Protein AF-A0A834UC15-F1 (afdb_monomer_lite)

Sequence (227 aa):
MLFKILDLLQQNLDINVIDMNGLDYGSGMAYSYYYGYLRIILPSTGTNINGICEKLENFEDIHNVPISVKKLFILIPFSTYIPPDLKSLSYGWMENIQELEQEVRNRAGIMNRSYHNNIYKIYPNGPNSRNKPEYVAVEGATPLLTFFEVQKHFHPESAIYKKYSKQIIKTFYLKLKELIYNDLDCRDVCELIYYNDYNSDGTKVNIAEVILKRISTLKGLEYTYTD

Radius of gyration: 20.07 Å; chains: 1; bounding box: 75×34×52 Å

Secondary structure (DSSP, 8-state):
----------------GGGGTT-SHHHHHHHHHIIIIIHHHSS--GGG---HHHHHHHHHHHHT---SS-SEEEEEETTS---S-TTTTTTTSEEEEEEPPPEEEEETTEEEEEE--EEEEE-TT-TT--SPPEEEEEEE-HHHHHHHHHHHS--TTHHHHHHTHHHHHHHHHHHHHHHHHT-TTTTTTEEEEEE--B-TTSPBP-HHHHHHHHHHHHTT-------

Foldseek 3Di:
DDDPPPPPPPDPPPDDQVVCVQVDPLSVLLVCCVVVPQVVAAFDDPDPHDHQQVLVVVVCVVVVADALARAEEEEQELLLDDDPFLCVLQVNQKDWDDKGDWDFDDPPNDHGDIDIWTKMWGHVPGPPDPDRIHIHGYDYSVVSVVLNVLLVDDDPCNVVCVVCVNVSSVSNQVSNLVSQCPDPRRVRRYDYQYDHQADPVRDGDNVSVSVVVVSCVVVVHDDDDDD

InterPro domains:
  IPR029158 Stimulator of interferon genes protein [PTHR34339] (18-220)
  IPR033952 Stimulator of interferon genes protein homolog, C-terminal [cd12146] (25-216)
  IPR038623 Stimulator of interferon genes protein, C-terminal domain superfamily [G3DSA:3.40.50.12100] (69-221)
  IPR055432 STING, ligand-binding domain [PF15009] (24-216)

Structure (mmCIF, N/CA/C/O backbone):
data_AF-A0A834UC15-F1
#
_entry.id   AF-A0A834UC15-F1
#
loop_
_atom_site.group_PDB
_atom_site.id
_atom_site.type_symbol
_atom_site.label_atom_id
_atom_site.label_alt_id
_atom_site.label_comp_id
_atom_site.label_asym_id
_atom_site.label_entity_id
_atom_site.label_seq_id
_atom_site.pdbx_PDB_ins_code
_atom_site.Cartn_x
_atom_site.Cartn_y
_atom_site.Cartn_z
_atom_site.occupancy
_atom_site.B_iso_or_equiv
_atom_site.auth_seq_id
_atom_site.auth_comp_id
_atom_site.auth_asym_id
_atom_site.auth_atom_id
_atom_site.pdbx_PDB_model_num
ATOM 1 N N . MET A 1 1 ? 50.117 -0.245 -14.064 1.00 37.41 1 MET A N 1
ATOM 2 C CA . MET A 1 1 ? 49.005 -1.029 -13.489 1.00 37.41 1 MET A CA 1
ATOM 3 C C . MET A 1 1 ? 47.789 -0.762 -14.369 1.00 37.41 1 MET A C 1
ATOM 5 O O . MET A 1 1 ? 47.197 0.301 -14.262 1.00 37.41 1 MET A O 1
ATOM 9 N N . LEU A 1 2 ? 47.553 -1.620 -15.370 1.00 32.31 2 LEU A N 1
ATOM 10 C CA . LEU A 1 2 ? 46.484 -1.443 -16.362 1.00 32.31 2 LEU A CA 1
ATOM 11 C C . LEU A 1 2 ? 45.136 -1.808 -15.724 1.00 32.31 2 LEU A C 1
ATOM 13 O O . LEU A 1 2 ? 44.938 -2.962 -15.346 1.00 32.31 2 LEU A O 1
ATOM 17 N N . PHE A 1 3 ? 44.209 -0.854 -15.646 1.00 35.59 3 PHE A N 1
ATOM 18 C CA . PHE A 1 3 ? 42.797 -1.152 -15.425 1.00 35.59 3 PHE A CA 1
ATOM 19 C C . PHE A 1 3 ? 42.246 -1.821 -16.690 1.00 35.59 3 PHE A C 1
ATOM 21 O O . PHE A 1 3 ? 42.104 -1.180 -17.729 1.00 35.59 3 PHE A O 1
ATOM 28 N N . LYS A 1 4 ? 41.967 -3.127 -16.621 1.00 34.34 4 LYS A N 1
ATOM 29 C CA . LYS A 1 4 ? 41.132 -3.808 -17.616 1.00 34.34 4 LYS A CA 1
ATOM 30 C C . LYS A 1 4 ? 39.700 -3.311 -17.427 1.00 34.34 4 LYS A C 1
ATOM 32 O O . LYS A 1 4 ? 39.025 -3.733 -16.493 1.00 34.34 4 LYS A O 1
ATOM 37 N N . ILE A 1 5 ? 39.256 -2.417 -18.306 1.00 37.38 5 ILE A N 1
ATOM 38 C CA . ILE A 1 5 ? 37.831 -2.189 -18.541 1.00 37.38 5 ILE A CA 1
ATOM 39 C C . ILE A 1 5 ? 37.307 -3.488 -19.151 1.00 37.38 5 ILE A C 1
ATOM 41 O O . ILE A 1 5 ? 37.721 -3.887 -20.240 1.00 37.38 5 ILE A O 1
ATOM 45 N N . LEU A 1 6 ? 36.485 -4.203 -18.389 1.00 31.77 6 LEU A N 1
ATOM 46 C CA . LEU A 1 6 ? 35.748 -5.349 -18.892 1.00 31.77 6 LEU A CA 1
ATOM 47 C C . LEU A 1 6 ? 34.576 -4.776 -19.698 1.00 31.77 6 LEU A C 1
ATOM 49 O O . LEU A 1 6 ? 33.527 -4.473 -19.135 1.00 31.77 6 LEU A O 1
ATOM 53 N N . ASP A 1 7 ? 34.784 -4.573 -20.999 1.00 39.69 7 ASP A N 1
ATOM 54 C CA . ASP A 1 7 ? 33.687 -4.399 -21.951 1.00 39.69 7 ASP A CA 1
ATOM 55 C C . ASP A 1 7 ? 32.894 -5.712 -21.959 1.00 39.69 7 ASP A C 1
ATOM 57 O O . ASP A 1 7 ? 33.225 -6.679 -22.653 1.00 39.69 7 ASP A O 1
ATOM 61 N N . LEU A 1 8 ? 31.878 -5.788 -21.098 1.00 42.03 8 LEU A N 1
ATOM 62 C CA . LEU A 1 8 ? 30.865 -6.829 -21.159 1.00 42.03 8 LEU A CA 1
ATOM 63 C C . LEU A 1 8 ? 30.028 -6.548 -22.399 1.00 42.03 8 LEU A C 1
ATOM 65 O O . LEU A 1 8 ? 29.081 -5.766 -22.379 1.00 42.03 8 LEU A O 1
ATOM 69 N N . LEU A 1 9 ? 30.455 -7.182 -23.490 1.00 41.22 9 LEU A N 1
ATOM 70 C CA . LEU A 1 9 ? 29.727 -7.312 -24.739 1.00 41.22 9 LEU A CA 1
ATOM 71 C C . LEU A 1 9 ? 28.237 -7.481 -24.449 1.00 41.22 9 LEU A C 1
ATOM 73 O O . LEU A 1 9 ? 27.824 -8.419 -23.765 1.00 41.22 9 LEU A O 1
ATOM 77 N N . GLN A 1 10 ? 27.461 -6.552 -24.996 1.00 48.06 10 GLN A N 1
ATOM 78 C CA . GLN A 1 10 ? 26.010 -6.541 -25.017 1.00 48.06 10 GLN A CA 1
ATOM 79 C C . GLN A 1 10 ? 25.532 -7.772 -25.799 1.00 48.06 10 GLN A C 1
ATOM 81 O O . GLN A 1 10 ? 25.266 -7.723 -26.997 1.00 48.06 10 GLN A O 1
ATOM 86 N N . GLN A 1 11 ? 25.502 -8.923 -25.131 1.00 47.94 11 GLN A N 1
ATOM 87 C CA . GLN A 1 11 ? 24.818 -10.093 -25.647 1.00 47.94 11 GLN A CA 1
ATOM 88 C C . GLN A 1 11 ? 23.331 -9.758 -25.612 1.00 47.94 11 GLN A C 1
ATOM 90 O O . GLN A 1 11 ? 22.813 -9.348 -24.572 1.00 47.94 11 GLN A O 1
ATOM 95 N N . ASN A 1 12 ? 22.655 -9.914 -26.751 1.00 46.72 12 ASN A N 1
ATOM 96 C CA . ASN A 1 12 ? 21.199 -9.971 -26.804 1.00 46.72 12 ASN A CA 1
ATOM 97 C C . ASN A 1 12 ? 20.755 -11.211 -26.019 1.00 46.72 12 ASN A C 1
ATOM 99 O O . ASN A 1 12 ? 20.484 -12.265 -26.586 1.00 46.72 12 ASN A O 1
ATOM 103 N N . LEU A 1 13 ? 20.761 -11.101 -24.695 1.00 51.53 13 LEU A N 1
ATOM 104 C CA . LEU A 1 13 ? 20.131 -12.055 -23.816 1.00 51.53 13 LEU A CA 1
ATOM 105 C C . LEU A 1 13 ? 18.637 -11.776 -23.923 1.00 51.53 13 LEU A C 1
ATOM 107 O O . LEU A 1 13 ? 18.128 -10.796 -23.374 1.00 51.53 13 LEU A O 1
ATOM 111 N N . ASP A 1 14 ? 17.928 -12.647 -24.633 1.00 53.31 14 ASP A N 1
ATOM 112 C CA . ASP A 1 14 ? 16.507 -12.852 -24.386 1.00 53.31 14 ASP A CA 1
ATOM 113 C C . ASP A 1 14 ? 16.374 -13.437 -22.971 1.00 53.31 14 ASP A C 1
ATOM 115 O O . ASP A 1 14 ? 16.229 -14.640 -22.774 1.00 53.31 14 ASP A O 1
ATOM 119 N N . ILE A 1 15 ? 16.521 -12.579 -21.954 1.00 56.88 15 ILE A N 1
ATOM 120 C CA . ILE A 1 15 ? 16.336 -12.953 -20.555 1.00 56.88 15 ILE A CA 1
ATOM 121 C C . ILE A 1 15 ? 14.848 -13.210 -20.375 1.00 56.88 15 ILE A C 1
ATOM 123 O O . ILE A 1 15 ? 14.040 -12.279 -20.313 1.00 56.88 15 ILE A O 1
ATOM 127 N N . ASN A 1 16 ? 14.479 -14.481 -20.284 1.00 62.06 16 ASN A N 1
ATOM 128 C CA . ASN A 1 16 ? 13.182 -14.849 -19.765 1.00 62.06 16 ASN A CA 1
ATOM 129 C C . ASN A 1 16 ? 13.216 -14.646 -18.246 1.00 62.06 16 ASN A C 1
ATOM 131 O O . ASN A 1 16 ? 13.953 -15.321 -17.533 1.00 62.06 16 ASN A O 1
ATOM 135 N N . VAL A 1 17 ? 12.418 -13.702 -17.744 1.00 59.56 17 VAL A N 1
ATOM 136 C CA . VAL A 1 17 ? 12.301 -13.389 -16.307 1.00 59.56 17 VAL A CA 1
ATOM 137 C C . VAL A 1 17 ? 11.977 -14.643 -15.478 1.00 59.56 17 VAL A C 1
ATOM 139 O O . VAL A 1 17 ? 12.381 -14.735 -14.322 1.00 59.56 17 VAL A O 1
ATOM 142 N N . ILE A 1 18 ? 11.300 -15.633 -16.075 1.00 59.06 18 ILE A N 1
ATOM 143 C CA . ILE A 1 18 ? 10.976 -16.922 -15.444 1.00 59.06 18 ILE A CA 1
ATOM 144 C C . ILE A 1 18 ? 12.246 -17.726 -15.118 1.00 59.06 18 ILE A C 1
ATOM 146 O O . ILE A 1 18 ? 12.306 -18.367 -14.071 1.00 59.06 18 ILE A O 1
ATOM 150 N N . ASP A 1 19 ? 13.284 -17.634 -15.949 1.00 70.56 19 ASP A N 1
ATOM 151 C CA . ASP A 1 19 ? 14.512 -18.428 -15.810 1.00 70.56 19 ASP A CA 1
ATOM 152 C C . ASP A 1 19 ? 15.440 -17.884 -14.708 1.00 70.56 19 ASP A C 1
ATOM 154 O O . ASP A 1 19 ? 16.422 -18.523 -14.333 1.00 70.56 19 ASP A O 1
ATOM 158 N N . MET A 1 20 ? 15.122 -16.711 -14.143 1.00 74.94 20 MET A N 1
ATOM 159 C CA . MET A 1 20 ? 15.906 -16.086 -13.074 1.00 74.94 20 MET A CA 1
ATOM 160 C C . MET A 1 20 ? 15.654 -16.700 -11.685 1.00 74.94 20 MET A C 1
ATOM 162 O O . MET A 1 20 ? 16.323 -16.303 -10.734 1.00 74.94 20 MET A O 1
ATOM 166 N N . ASN A 1 21 ? 14.710 -17.644 -11.534 1.00 76.75 21 ASN A N 1
ATOM 167 C CA . ASN A 1 21 ? 14.445 -18.394 -10.291 1.00 76.75 21 ASN A CA 1
ATOM 168 C C . ASN A 1 21 ? 14.377 -17.527 -9.010 1.00 76.75 21 ASN A C 1
ATOM 170 O O . ASN A 1 21 ? 14.904 -17.896 -7.962 1.00 76.75 21 ASN A O 1
ATOM 174 N N . GLY A 1 22 ? 13.725 -16.361 -9.082 1.00 75.44 22 GLY A N 1
ATOM 175 C CA . GLY A 1 22 ? 13.554 -15.450 -7.941 1.00 75.44 22 GLY A CA 1
ATOM 176 C C . GLY A 1 22 ? 14.688 -14.439 -7.727 1.00 75.44 22 GLY A C 1
ATOM 177 O O . GLY A 1 22 ? 14.620 -13.648 -6.789 1.00 75.44 22 GLY A O 1
ATOM 178 N N . LEU A 1 23 ? 15.698 -14.420 -8.600 1.00 84.06 23 LEU A N 1
ATOM 179 C CA . LEU A 1 23 ? 16.734 -13.379 -8.658 1.00 84.06 23 LEU A CA 1
ATOM 180 C C . LEU A 1 23 ? 16.360 -12.223 -9.602 1.00 84.06 23 LEU A C 1
ATOM 182 O O . LEU A 1 23 ? 17.206 -11.401 -9.952 1.00 84.06 23 LEU A O 1
ATOM 186 N N . ASP A 1 24 ? 15.103 -12.160 -10.042 1.00 90.88 24 ASP A N 1
ATOM 187 C CA . ASP A 1 24 ? 14.596 -11.084 -10.884 1.00 90.88 24 ASP A CA 1
ATOM 188 C C . ASP A 1 24 ? 14.280 -9.808 -10.084 1.00 90.88 24 ASP A C 1
ATOM 190 O O . ASP A 1 24 ? 14.088 -9.820 -8.864 1.00 90.88 24 ASP A O 1
ATOM 194 N N . TYR A 1 25 ? 14.175 -8.689 -10.803 1.00 92.88 25 TYR A N 1
ATOM 195 C CA . TYR A 1 25 ? 13.916 -7.372 -10.219 1.00 92.88 25 TYR A CA 1
ATOM 196 C C . TYR A 1 25 ? 12.604 -7.323 -9.413 1.00 92.88 25 TYR A C 1
ATOM 198 O O . TYR A 1 25 ? 12.546 -6.685 -8.362 1.00 92.88 25 TYR A O 1
ATOM 206 N N . GLY A 1 26 ? 11.557 -8.025 -9.864 1.00 95.56 26 GLY A N 1
ATOM 207 C CA . GLY A 1 26 ? 10.265 -8.090 -9.181 1.00 95.56 26 GLY A CA 1
ATOM 208 C C . GLY A 1 26 ? 10.365 -8.798 -7.833 1.00 95.56 26 GLY A C 1
ATOM 209 O O . GLY A 1 26 ? 9.904 -8.269 -6.819 1.00 95.56 26 GLY A O 1
ATOM 210 N N . SER A 1 27 ? 11.029 -9.954 -7.801 1.00 96.50 27 SER A N 1
ATOM 211 C CA . SER A 1 27 ? 11.294 -10.689 -6.559 1.00 96.50 27 SER A CA 1
ATOM 212 C C . SER A 1 27 ? 12.164 -9.885 -5.591 1.00 96.50 27 SER A C 1
ATOM 214 O O . SER A 1 27 ? 11.837 -9.787 -4.407 1.00 96.50 27 SER A O 1
ATOM 216 N N . GLY A 1 28 ? 13.224 -9.237 -6.087 1.00 97.12 28 GLY A N 1
ATOM 217 C CA . GLY A 1 28 ? 14.081 -8.360 -5.284 1.00 97.12 28 GLY A CA 1
ATOM 218 C C . GLY A 1 28 ? 13.313 -7.199 -4.641 1.00 97.12 28 GLY A C 1
ATOM 219 O O . GLY A 1 28 ? 13.460 -6.952 -3.441 1.00 97.12 28 GLY A O 1
ATOM 220 N N . MET A 1 29 ? 12.433 -6.535 -5.400 1.00 97.69 29 MET A N 1
ATOM 221 C CA . MET A 1 29 ? 11.539 -5.499 -4.867 1.00 97.69 29 MET A CA 1
ATOM 222 C C . MET A 1 29 ? 10.622 -6.038 -3.766 1.00 97.69 29 MET A C 1
ATOM 224 O O . MET A 1 29 ? 10.448 -5.380 -2.740 1.00 97.69 29 MET A O 1
ATOM 228 N N . ALA A 1 30 ? 10.053 -7.232 -3.950 1.00 98.44 30 ALA A N 1
ATOM 229 C CA . ALA A 1 30 ? 9.147 -7.835 -2.975 1.00 98.44 30 ALA A CA 1
ATOM 230 C C . ALA A 1 30 ? 9.868 -8.154 -1.659 1.00 98.44 30 ALA A C 1
ATOM 232 O O . ALA A 1 30 ? 9.385 -7.772 -0.595 1.00 98.44 30 ALA A O 1
ATOM 233 N N . TYR A 1 31 ? 11.053 -8.771 -1.722 1.00 98.31 31 TYR A N 1
ATOM 234 C CA . TYR A 1 31 ? 11.875 -9.038 -0.539 1.00 98.31 31 TYR A CA 1
ATOM 235 C C . TYR A 1 31 ? 12.280 -7.758 0.189 1.00 98.31 31 TYR A C 1
ATOM 237 O O . TYR A 1 31 ? 12.167 -7.683 1.415 1.00 98.31 31 TYR A O 1
ATOM 245 N N . SER A 1 32 ? 12.729 -6.750 -0.565 1.00 98.25 32 SER A N 1
ATOM 246 C CA . SER A 1 32 ? 13.132 -5.461 -0.007 1.00 98.25 32 SER A CA 1
ATOM 247 C C . SER A 1 32 ? 11.968 -4.778 0.703 1.00 98.25 32 SER A C 1
ATOM 249 O O . SER A 1 32 ? 12.128 -4.338 1.833 1.00 98.25 32 SER A O 1
ATOM 251 N N . TYR A 1 33 ? 10.777 -4.748 0.108 1.00 98.62 33 TYR A N 1
ATOM 252 C CA . TYR A 1 33 ? 9.612 -4.116 0.726 1.00 98.62 33 TYR A CA 1
ATOM 253 C C . TYR A 1 33 ? 9.073 -4.906 1.916 1.00 98.62 33 TYR A C 1
ATOM 255 O O . TYR A 1 33 ? 8.745 -4.334 2.952 1.00 98.62 33 TYR A O 1
ATOM 263 N N . TYR A 1 34 ? 9.030 -6.231 1.810 1.00 98.56 34 TYR A N 1
ATOM 264 C CA . TYR A 1 34 ? 8.511 -7.069 2.877 1.00 98.56 34 TYR A CA 1
ATOM 265 C C . TYR A 1 34 ? 9.401 -7.015 4.126 1.00 98.56 34 TYR A C 1
ATOM 267 O O . TYR A 1 34 ? 8.966 -6.547 5.178 1.00 98.56 34 TYR A O 1
ATOM 275 N N . TYR A 1 35 ? 10.674 -7.406 4.015 1.00 97.50 35 TYR A N 1
ATOM 276 C CA . TYR A 1 35 ? 11.594 -7.400 5.158 1.00 97.50 35 TYR A CA 1
ATOM 277 C C . TYR A 1 35 ? 12.052 -5.987 5.526 1.00 97.50 35 TYR A C 1
ATOM 279 O O . TYR A 1 35 ? 12.356 -5.699 6.684 1.00 97.50 35 TYR A O 1
ATOM 287 N N . GLY A 1 36 ? 12.113 -5.084 4.549 1.00 96.69 36 GLY A N 1
ATOM 288 C CA . GLY A 1 36 ? 12.474 -3.680 4.719 1.00 96.69 36 GLY A CA 1
ATOM 289 C C . GLY A 1 36 ? 11.370 -2.814 5.308 1.00 96.69 36 GLY A C 1
ATOM 290 O O . GLY A 1 36 ? 11.678 -1.715 5.761 1.00 96.69 36 GLY A O 1
ATOM 291 N N . TYR A 1 37 ? 10.118 -3.263 5.339 1.00 97.56 37 TYR A N 1
ATOM 292 C CA . TYR A 1 37 ? 9.021 -2.411 5.785 1.00 97.56 37 TYR A CA 1
ATOM 293 C C . TYR A 1 37 ? 7.841 -3.199 6.361 1.00 97.56 37 TYR A C 1
ATOM 295 O O . TYR A 1 37 ? 7.598 -3.108 7.561 1.00 97.56 37 TYR A O 1
ATOM 303 N N . LEU A 1 38 ? 7.143 -4.010 5.562 1.00 97.75 38 LEU A N 1
ATOM 304 C CA . LEU A 1 38 ? 5.871 -4.611 5.992 1.00 97.75 38 LEU A CA 1
ATOM 305 C C . LEU A 1 38 ? 6.002 -5.507 7.227 1.00 97.75 38 LEU A C 1
ATOM 307 O O . LEU A 1 38 ? 5.220 -5.373 8.161 1.00 97.75 38 LEU A O 1
ATOM 311 N N . ARG A 1 39 ? 7.027 -6.365 7.292 1.00 96.19 39 ARG A N 1
ATOM 312 C CA . ARG A 1 39 ? 7.248 -7.247 8.451 1.00 96.19 39 ARG A CA 1
ATOM 313 C C . ARG A 1 39 ? 7.573 -6.487 9.743 1.00 96.19 39 ARG A C 1
ATOM 315 O O . ARG A 1 39 ? 7.546 -7.071 10.819 1.00 96.19 39 ARG A O 1
ATOM 322 N N . ILE A 1 40 ? 7.897 -5.202 9.643 1.00 94.50 40 ILE A N 1
ATOM 323 C CA . ILE A 1 40 ? 8.146 -4.348 10.806 1.00 94.50 40 ILE A CA 1
ATOM 324 C C . ILE A 1 40 ? 6.850 -3.721 11.287 1.00 94.50 40 ILE A C 1
ATOM 326 O O . ILE A 1 40 ? 6.590 -3.777 12.479 1.00 94.50 40 ILE A O 1
ATOM 330 N N . ILE A 1 41 ? 6.058 -3.169 10.363 1.00 95.38 41 ILE A N 1
ATOM 331 C CA . ILE A 1 41 ? 4.924 -2.301 10.705 1.00 95.38 41 ILE A CA 1
ATOM 332 C C . ILE A 1 41 ? 3.572 -3.010 10.816 1.00 95.38 41 ILE A C 1
ATOM 334 O O . ILE A 1 41 ? 2.641 -2.471 11.409 1.00 95.38 41 ILE A O 1
ATOM 338 N N . LEU A 1 42 ? 3.427 -4.179 10.188 1.00 95.88 42 LEU A N 1
ATOM 339 C CA . LEU A 1 42 ? 2.174 -4.929 10.184 1.00 95.88 42 LEU A CA 1
ATOM 340 C C . LEU A 1 42 ? 1.906 -5.662 11.508 1.00 95.88 42 LEU A C 1
ATOM 342 O O . LEU A 1 42 ? 0.811 -5.489 12.044 1.00 95.88 42 LEU A O 1
ATOM 346 N N . PRO A 1 43 ? 2.838 -6.486 12.028 1.00 94.06 43 PRO A N 1
ATOM 347 C CA . PRO A 1 43 ? 2.564 -7.334 13.178 1.00 94.06 43 PRO A CA 1
ATOM 348 C C . PRO A 1 43 ? 2.681 -6.564 14.495 1.00 94.06 43 PRO A C 1
ATOM 350 O O . PRO A 1 43 ? 3.565 -5.723 14.663 1.00 94.06 43 PRO A O 1
ATOM 353 N N . SER A 1 44 ? 1.881 -6.957 15.480 1.00 85.88 44 SER A N 1
ATOM 354 C CA . SER A 1 44 ? 2.143 -6.592 16.871 1.00 85.88 44 SER A CA 1
ATOM 355 C C . SER A 1 44 ? 3.377 -7.317 17.383 1.00 85.88 44 SER A C 1
ATOM 357 O O . SER A 1 44 ? 3.469 -8.544 17.322 1.00 85.88 44 SER A O 1
ATOM 359 N N . THR A 1 45 ? 4.344 -6.573 17.919 1.00 73.12 45 THR A N 1
ATOM 360 C CA . THR A 1 45 ? 5.542 -7.170 18.525 1.00 73.12 45 THR A CA 1
ATOM 361 C C . THR A 1 45 ? 5.520 -6.960 20.037 1.00 73.12 45 THR A C 1
ATOM 363 O O . THR A 1 45 ? 6.176 -6.055 20.553 1.00 73.12 45 THR A O 1
ATOM 366 N N . GLY A 1 46 ? 4.773 -7.804 20.753 1.00 66.19 46 GLY A N 1
ATOM 367 C CA . GLY A 1 46 ? 4.732 -7.808 22.220 1.00 66.19 46 GLY A CA 1
ATOM 368 C C . GLY A 1 46 ? 4.059 -6.578 22.844 1.00 66.19 46 GLY A C 1
ATOM 369 O O . GLY A 1 46 ? 3.268 -5.896 22.207 1.00 66.19 46 GLY A O 1
ATOM 370 N N . THR A 1 47 ? 4.358 -6.305 24.119 1.00 60.56 47 THR A N 1
ATOM 371 C CA . THR A 1 47 ? 3.504 -5.478 24.997 1.00 60.56 47 THR A CA 1
ATOM 372 C C . THR A 1 47 ? 3.433 -3.985 24.669 1.00 60.56 47 THR A C 1
ATOM 374 O O . THR A 1 47 ? 2.560 -3.320 25.212 1.00 60.56 47 THR A O 1
ATOM 377 N N . ASN A 1 48 ? 4.323 -3.442 23.829 1.00 67.25 48 ASN A N 1
ATOM 378 C CA . ASN A 1 48 ? 4.461 -1.985 23.665 1.00 67.25 48 ASN A CA 1
ATOM 379 C C . ASN A 1 48 ? 4.498 -1.502 22.206 1.00 67.25 48 ASN A C 1
ATOM 381 O O . ASN A 1 48 ? 4.790 -0.330 21.977 1.00 67.25 48 ASN A O 1
ATOM 385 N N . ILE A 1 49 ? 4.296 -2.378 21.217 1.00 82.50 49 ILE A N 1
ATOM 386 C CA . ILE A 1 49 ? 4.331 -1.969 19.808 1.00 82.50 49 ILE A CA 1
ATOM 387 C C . ILE A 1 49 ? 3.117 -2.539 19.099 1.00 82.50 49 ILE A C 1
ATOM 389 O O . ILE A 1 49 ? 3.082 -3.725 18.769 1.00 82.50 49 ILE A O 1
ATOM 393 N N . ASN A 1 50 ? 2.156 -1.647 18.889 1.00 90.75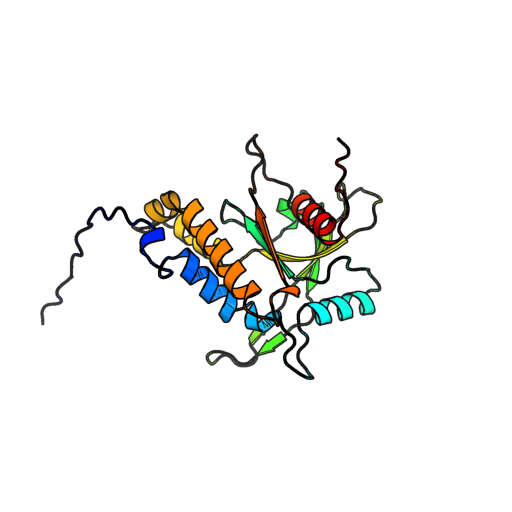 50 ASN A N 1
ATOM 394 C CA . ASN A 1 50 ? 0.910 -1.919 18.196 1.00 90.75 50 ASN A CA 1
ATOM 395 C C . ASN A 1 50 ? 1.200 -2.232 16.726 1.00 90.75 50 ASN A C 1
ATOM 397 O O . ASN A 1 50 ? 1.930 -1.491 16.060 1.00 90.75 50 ASN A O 1
ATOM 401 N N . GLY A 1 51 ? 0.637 -3.331 16.233 1.00 94.56 51 GLY A N 1
ATOM 402 C CA . GLY A 1 51 ? 0.546 -3.637 14.815 1.00 94.56 51 GLY A CA 1
ATOM 403 C C . GLY A 1 51 ? -0.516 -2.776 14.140 1.00 94.56 51 GLY A C 1
ATOM 404 O O . GLY A 1 51 ? -1.183 -1.950 14.763 1.00 94.56 51 GLY A O 1
ATOM 405 N N . ILE A 1 52 ? -0.684 -2.940 12.830 1.00 96.38 52 ILE A N 1
ATOM 406 C CA . ILE A 1 52 ? -1.605 -2.080 12.075 1.00 96.38 52 ILE A CA 1
ATOM 407 C C . ILE A 1 52 ? -3.061 -2.199 12.555 1.00 96.38 52 ILE A C 1
ATOM 409 O O . ILE A 1 52 ? -3.777 -1.200 12.560 1.00 96.38 52 ILE A O 1
ATOM 413 N N . CYS A 1 53 ? -3.504 -3.388 12.968 1.00 95.50 53 CYS A N 1
ATOM 414 C CA . CYS A 1 53 ? -4.878 -3.597 13.423 1.00 95.50 53 CYS A CA 1
ATOM 415 C C . CYS A 1 53 ? -5.164 -2.818 14.707 1.00 95.50 53 CYS A C 1
ATOM 417 O O . CYS A 1 53 ? -6.152 -2.094 14.765 1.00 95.50 53 CYS A O 1
ATOM 419 N N . GLU A 1 54 ? -4.263 -2.888 15.682 1.00 95.12 54 GLU A N 1
ATOM 420 C CA . GLU A 1 54 ? -4.373 -2.179 16.954 1.00 95.12 54 GLU A CA 1
ATOM 421 C C . GLU A 1 54 ? -4.308 -0.661 16.744 1.00 95.12 54 GLU A C 1
ATOM 423 O O . GLU A 1 54 ? -5.092 0.079 17.332 1.00 95.12 54 GLU A O 1
ATOM 428 N N . LYS A 1 55 ? -3.455 -0.180 15.825 1.00 96.00 55 LYS A N 1
ATOM 429 C CA . LYS A 1 55 ? -3.427 1.246 15.441 1.00 96.00 55 LYS A CA 1
ATOM 430 C C . LYS A 1 55 ? -4.779 1.715 14.891 1.00 96.00 55 LYS A C 1
ATOM 432 O O . LYS A 1 55 ? -5.202 2.839 15.158 1.00 96.00 55 LYS A O 1
ATOM 437 N N . LEU A 1 56 ? -5.450 0.869 14.106 1.00 97.00 56 LEU A N 1
ATOM 438 C CA . LEU A 1 56 ? -6.769 1.152 13.535 1.00 97.00 56 LEU A CA 1
ATOM 439 C C . LEU A 1 56 ? -7.879 1.106 14.592 1.00 97.00 56 LEU A C 1
ATOM 441 O O . LEU A 1 56 ? -8.774 1.946 14.551 1.00 97.00 56 LEU A O 1
ATOM 445 N N . GLU A 1 57 ? -7.816 0.169 15.536 1.00 95.94 57 GLU A N 1
ATOM 446 C CA . GLU A 1 57 ? -8.722 0.096 16.693 1.00 95.94 57 GLU A CA 1
ATOM 447 C C . GLU A 1 57 ? -8.602 1.346 17.566 1.00 95.94 57 GLU A C 1
ATOM 449 O O . GLU A 1 57 ? -9.599 2.018 17.813 1.00 95.94 57 GLU A O 1
ATOM 454 N N . ASN A 1 58 ? -7.376 1.742 17.914 1.00 95.44 58 ASN A N 1
ATOM 455 C CA . ASN A 1 58 ? -7.117 2.964 18.673 1.00 95.44 58 ASN A CA 1
ATOM 456 C C . ASN A 1 58 ? -7.671 4.206 17.959 1.00 95.44 58 ASN A C 1
ATOM 458 O O . ASN A 1 58 ? -8.255 5.084 18.592 1.00 95.44 58 ASN A O 1
ATOM 462 N N . PHE A 1 59 ? -7.509 4.293 16.634 1.00 96.50 59 PHE A N 1
ATOM 463 C CA . PHE A 1 59 ? -8.068 5.393 15.848 1.00 96.50 59 PHE A CA 1
ATOM 464 C C . PHE A 1 59 ? -9.606 5.402 15.880 1.00 96.50 59 PHE A C 1
ATOM 466 O O . PHE A 1 59 ? -10.209 6.458 16.080 1.00 96.50 59 PHE A O 1
ATOM 473 N N . GLU A 1 60 ? -10.242 4.243 15.695 1.00 96.12 60 GLU A N 1
ATOM 474 C CA . GLU A 1 60 ? -11.700 4.079 15.773 1.00 96.12 60 GLU A CA 1
ATOM 475 C C . GLU A 1 60 ? -12.239 4.532 17.137 1.00 96.12 60 GLU A C 1
ATOM 477 O O . GLU A 1 60 ? -13.188 5.318 17.174 1.00 96.12 60 GLU A O 1
ATOM 482 N N . ASP A 1 61 ? -11.582 4.138 18.231 1.00 96.06 61 ASP A N 1
ATOM 483 C CA . ASP A 1 61 ? -11.971 4.484 19.602 1.00 96.06 61 ASP A CA 1
ATOM 484 C C . ASP A 1 61 ? -11.795 5.978 19.911 1.00 96.06 61 ASP A C 1
ATOM 486 O O . ASP A 1 61 ? -12.699 6.621 20.449 1.00 96.06 61 ASP A O 1
ATOM 490 N N . ILE A 1 62 ? -10.647 6.562 19.548 1.00 96.50 62 ILE A N 1
ATOM 491 C CA . ILE A 1 62 ? -10.332 7.975 19.822 1.00 96.50 62 ILE A CA 1
ATOM 492 C C . ILE A 1 62 ? -11.262 8.911 19.046 1.00 96.50 62 ILE A C 1
ATOM 494 O O . ILE A 1 62 ? -11.711 9.930 19.576 1.00 96.50 62 ILE A O 1
ATOM 498 N N . HIS A 1 63 ? -11.534 8.590 17.782 1.00 95.81 63 HIS A N 1
ATOM 499 C CA . HIS A 1 63 ? -12.293 9.461 16.887 1.00 95.81 63 HIS A CA 1
ATOM 500 C C . HIS A 1 63 ? -13.779 9.099 16.803 1.00 95.81 63 HIS A C 1
ATOM 502 O O . HIS A 1 63 ? -14.551 9.865 16.225 1.00 95.81 63 HIS A O 1
ATOM 508 N N . ASN A 1 64 ? -14.189 7.972 17.393 1.00 94.50 64 ASN A N 1
ATOM 509 C CA . ASN A 1 64 ? -15.548 7.439 17.346 1.00 94.50 64 ASN A CA 1
ATOM 510 C C . ASN A 1 64 ? -16.065 7.301 15.898 1.00 94.50 64 ASN A C 1
ATOM 512 O O . ASN A 1 64 ? -17.169 7.744 15.562 1.00 94.50 64 ASN A O 1
ATOM 516 N N . VAL A 1 65 ? -15.235 6.725 15.018 1.00 93.56 65 VAL A N 1
ATOM 517 C CA . VAL A 1 65 ? -15.548 6.498 13.595 1.00 93.56 65 VAL A CA 1
ATOM 518 C C . VAL A 1 65 ? -15.332 5.033 13.211 1.00 93.56 65 VAL A C 1
ATOM 520 O O . VAL A 1 65 ? -14.245 4.512 13.433 1.00 93.56 65 VAL A O 1
ATOM 523 N N . PRO A 1 66 ? -16.320 4.358 12.598 1.00 92.38 66 PRO A N 1
ATOM 524 C CA . PRO A 1 66 ? -16.197 2.941 12.283 1.00 92.38 66 PRO A CA 1
ATOM 525 C C . PRO A 1 66 ? -15.257 2.702 11.093 1.00 92.38 66 PRO A C 1
ATOM 527 O O . PRO A 1 66 ? -15.434 3.278 10.016 1.00 92.38 66 PRO A O 1
ATOM 530 N N . ILE A 1 67 ? -14.314 1.780 11.261 1.00 96.31 67 ILE A N 1
ATOM 531 C CA . ILE A 1 67 ? -13.441 1.237 10.222 1.00 96.31 67 ILE A CA 1
ATOM 532 C C . ILE A 1 67 ? -13.950 -0.158 9.859 1.00 96.31 67 ILE A C 1
ATOM 534 O O . ILE A 1 67 ? -13.759 -1.129 10.594 1.00 96.31 67 ILE A O 1
ATOM 538 N N . SER A 1 68 ? -14.590 -0.275 8.691 1.00 94.88 68 SER A N 1
ATOM 539 C CA . SER A 1 68 ? -15.217 -1.529 8.251 1.00 94.88 68 SER A CA 1
ATOM 540 C C . SER A 1 68 ? -14.241 -2.699 8.103 1.00 94.88 68 SER A C 1
ATOM 542 O O . SER A 1 68 ? -14.629 -3.848 8.303 1.00 94.88 68 SER A O 1
ATOM 544 N N . VAL A 1 69 ? -13.003 -2.431 7.680 1.00 97.00 69 VAL A N 1
ATOM 545 C CA . VAL A 1 69 ? -11.973 -3.451 7.449 1.00 97.00 69 VAL A CA 1
ATOM 546 C C . VAL A 1 69 ? -10.657 -2.955 8.025 1.00 97.00 69 VAL A C 1
ATOM 548 O O . VAL A 1 69 ? -10.032 -2.044 7.484 1.00 97.00 69 VAL A O 1
ATOM 551 N N . LYS A 1 70 ? -10.222 -3.587 9.114 1.00 96.88 70 LYS A N 1
ATOM 552 C CA . LYS A 1 70 ? -8.995 -3.232 9.826 1.00 96.88 70 LYS A CA 1
ATOM 553 C C . LYS A 1 70 ? -7.785 -3.937 9.202 1.00 96.88 70 LYS A C 1
ATOM 555 O O . LYS A 1 70 ? -7.332 -4.963 9.691 1.00 96.88 70 LYS A O 1
ATOM 560 N N . LYS A 1 71 ? -7.322 -3.432 8.056 1.00 97.81 71 LYS A N 1
ATOM 561 C CA . LYS A 1 71 ? -6.131 -3.911 7.329 1.00 97.81 71 LYS A CA 1
ATOM 562 C C . LYS A 1 71 ? -5.380 -2.732 6.709 1.00 97.81 71 LYS A C 1
ATOM 564 O O . LYS A 1 71 ? -6.005 -1.729 6.366 1.00 97.81 71 LYS A O 1
ATOM 569 N N . LEU A 1 72 ? -4.073 -2.883 6.474 1.00 98.50 72 LEU A N 1
ATOM 570 C CA . LEU A 1 72 ? -3.348 -2.005 5.547 1.00 98.50 72 LEU A CA 1
ATOM 571 C C . LEU A 1 72 ? -3.635 -2.422 4.104 1.00 98.50 72 LEU A C 1
ATOM 573 O O . LEU A 1 72 ? -3.294 -3.537 3.699 1.00 98.50 72 LEU A O 1
ATOM 577 N N . PHE A 1 73 ? -4.199 -1.521 3.309 1.00 98.62 73 PHE A N 1
ATOM 578 C CA . PHE A 1 73 ? -4.388 -1.726 1.878 1.00 98.62 73 PHE A CA 1
ATOM 579 C C . PHE A 1 73 ? -3.170 -1.223 1.102 1.00 98.62 73 PHE A C 1
ATOM 581 O O . PHE A 1 73 ? -2.775 -0.066 1.228 1.00 98.62 73 PHE A O 1
ATOM 588 N N . ILE A 1 74 ? -2.598 -2.082 0.262 1.00 98.62 74 ILE A N 1
ATOM 589 C CA . ILE A 1 74 ? -1.422 -1.756 -0.550 1.00 98.62 74 ILE A CA 1
ATOM 590 C C . ILE A 1 74 ? -1.820 -1.741 -2.020 1.00 9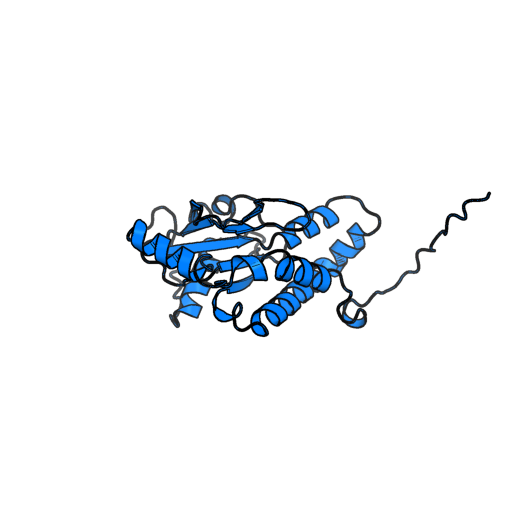8.62 74 ILE A C 1
ATOM 592 O O . ILE A 1 74 ? -2.192 -2.766 -2.599 1.00 98.62 74 ILE A O 1
ATOM 596 N N . LEU A 1 75 ? -1.724 -0.566 -2.634 1.00 98.56 75 LEU A N 1
ATOM 597 C CA . LEU A 1 75 ? -2.059 -0.341 -4.033 1.00 98.56 75 LEU A CA 1
ATOM 598 C C . LEU A 1 75 ? -0.887 -0.731 -4.941 1.00 98.56 75 LEU A C 1
ATOM 600 O O . LEU A 1 75 ? 0.244 -0.279 -4.752 1.00 98.56 75 LEU A O 1
ATOM 604 N N . ILE A 1 76 ? -1.176 -1.545 -5.956 1.00 98.00 76 ILE A N 1
ATOM 605 C CA . ILE A 1 76 ? -0.216 -2.051 -6.946 1.00 98.00 76 ILE A CA 1
ATOM 606 C C . ILE A 1 76 ? -0.809 -1.811 -8.355 1.00 98.00 76 ILE A C 1
ATOM 608 O O . ILE A 1 76 ? -1.461 -2.704 -8.905 1.00 98.00 76 ILE A O 1
ATOM 612 N N . PRO A 1 77 ? -0.656 -0.605 -8.942 1.00 96.19 77 PRO A N 1
ATOM 613 C CA . PRO A 1 77 ? -1.151 -0.288 -10.281 1.00 96.19 77 PRO A CA 1
ATOM 614 C C . PRO A 1 77 ? -0.284 -0.910 -11.378 1.00 96.19 77 PRO A C 1
ATOM 616 O O . PRO A 1 77 ? 0.932 -1.070 -11.231 1.00 96.19 77 PRO A O 1
ATOM 619 N N . PHE A 1 78 ? -0.890 -1.190 -12.529 1.00 93.00 78 PHE A N 1
ATOM 620 C CA . PHE A 1 78 ? -0.179 -1.714 -13.700 1.00 93.00 78 PHE A CA 1
ATOM 621 C C . PHE A 1 78 ? 0.813 -0.712 -14.293 1.00 93.00 78 PHE A C 1
ATOM 623 O O . PHE A 1 78 ? 1.821 -1.124 -14.869 1.00 93.00 78 PHE A O 1
ATOM 630 N N . SER A 1 79 ? 0.553 0.587 -14.156 1.00 91.19 79 SER A N 1
ATOM 631 C CA . SER A 1 79 ? 1.437 1.636 -14.668 1.00 91.19 79 SER A CA 1
ATOM 632 C C . SER A 1 79 ? 2.673 1.923 -13.827 1.00 91.19 79 SER A C 1
ATOM 634 O O . SER A 1 79 ? 3.437 2.793 -14.230 1.00 91.19 79 SER A O 1
ATOM 636 N N . THR A 1 80 ? 2.840 1.240 -12.683 1.00 91.81 80 THR A N 1
ATOM 637 C CA . THR A 1 80 ? 3.874 1.460 -11.644 1.00 91.81 80 THR A CA 1
ATOM 638 C C . THR A 1 80 ? 3.791 2.791 -10.901 1.00 91.81 80 THR A C 1
ATOM 640 O O . THR A 1 80 ? 4.402 2.940 -9.844 1.00 91.81 80 THR A O 1
ATOM 643 N N . TYR A 1 81 ? 2.996 3.743 -11.384 1.00 92.75 81 TYR A N 1
ATOM 644 C CA . TYR A 1 81 ? 2.929 5.073 -10.804 1.00 92.75 81 TYR A CA 1
ATOM 645 C C . TYR A 1 81 ? 1.770 5.235 -9.822 1.00 92.75 81 TYR A C 1
ATOM 647 O O . TYR A 1 81 ? 0.607 5.011 -10.155 1.00 92.75 81 TYR A O 1
ATOM 655 N N . ILE A 1 82 ? 2.094 5.734 -8.631 1.00 90.12 82 ILE A N 1
ATOM 656 C CA . ILE A 1 82 ? 1.135 6.227 -7.642 1.00 90.12 82 ILE A CA 1
ATOM 657 C C . ILE A 1 82 ? 1.610 7.627 -7.238 1.00 90.12 82 ILE A C 1
ATOM 659 O O . ILE A 1 82 ? 2.779 7.777 -6.872 1.00 90.12 82 ILE A O 1
ATOM 663 N N . PRO A 1 83 ? 0.765 8.667 -7.339 1.00 90.88 83 PRO A N 1
ATOM 664 C CA . PRO A 1 83 ? 1.136 9.999 -6.905 1.00 90.88 83 PRO A CA 1
ATOM 665 C C . PRO A 1 83 ? 1.236 10.063 -5.373 1.00 90.88 83 PRO A C 1
ATOM 667 O O . PRO A 1 83 ? 0.620 9.251 -4.685 1.00 90.88 83 PRO A O 1
ATOM 670 N N . PRO A 1 84 ? 1.949 11.064 -4.828 1.00 90.62 84 PRO A N 1
ATOM 671 C CA . PRO A 1 84 ? 2.068 11.246 -3.380 1.00 90.62 84 PRO A CA 1
ATOM 672 C C . PRO A 1 84 ? 0.726 11.444 -2.659 1.00 90.62 84 PRO A C 1
ATOM 674 O O . PRO A 1 84 ? 0.607 11.083 -1.495 1.00 90.62 84 PRO A O 1
ATOM 677 N N . ASP A 1 85 ? -0.273 12.007 -3.349 1.00 91.44 85 ASP A N 1
ATOM 678 C CA . ASP A 1 85 ? -1.615 12.249 -2.813 1.00 91.44 85 ASP A CA 1
ATOM 679 C C . ASP A 1 85 ? -2.689 11.496 -3.617 1.00 91.44 85 ASP A C 1
ATOM 681 O O . ASP A 1 85 ? -2.913 11.755 -4.810 1.00 91.44 85 ASP A O 1
ATOM 685 N N . LEU A 1 86 ? -3.395 10.588 -2.935 1.00 94.31 86 LEU A N 1
ATOM 686 C CA . LEU A 1 86 ? -4.485 9.780 -3.490 1.00 94.31 86 LEU A CA 1
ATOM 687 C C . LEU A 1 86 ? -5.760 10.590 -3.784 1.00 94.31 86 LEU A C 1
ATOM 689 O O . LEU A 1 86 ? -6.606 10.133 -4.558 1.00 94.31 86 LEU A O 1
ATOM 693 N N . LYS A 1 87 ? -5.906 11.809 -3.249 1.00 93.94 87 LYS A N 1
ATOM 694 C CA . LYS A 1 87 ? -7.036 12.702 -3.560 1.00 93.94 87 LYS A CA 1
ATOM 695 C C . LYS A 1 87 ? -7.142 12.989 -5.057 1.00 93.94 87 LYS A C 1
ATOM 697 O O . LYS A 1 87 ? -8.235 13.009 -5.621 1.00 93.94 87 LYS A O 1
ATOM 702 N N . SER A 1 88 ? -5.993 13.136 -5.717 1.00 91.12 88 SER A N 1
ATOM 703 C CA . SER A 1 88 ? -5.917 13.385 -7.160 1.00 91.12 88 SER A CA 1
ATOM 704 C C . SER A 1 88 ? -6.389 12.195 -8.008 1.00 91.12 88 SER A C 1
ATOM 706 O O . SER A 1 88 ? -7.037 12.398 -9.032 1.00 91.12 88 SER A O 1
ATOM 708 N N . LEU A 1 89 ? -6.123 10.957 -7.572 1.00 92.12 89 LEU A N 1
ATOM 709 C CA . LEU A 1 89 ? -6.567 9.734 -8.260 1.00 92.12 89 LEU A CA 1
ATOM 710 C C . LEU A 1 89 ? -8.014 9.352 -7.955 1.00 92.12 89 LEU A C 1
ATOM 712 O O . LEU A 1 89 ? -8.574 8.484 -8.618 1.00 92.12 89 LEU A O 1
ATOM 716 N N . SER A 1 90 ? -8.599 9.952 -6.924 1.00 94.50 90 SER A N 1
ATOM 717 C CA . SER A 1 90 ? -9.955 9.640 -6.484 1.00 94.50 90 SER A CA 1
ATOM 718 C C . SER A 1 90 ? -10.992 10.644 -6.977 1.00 94.50 90 SER A C 1
ATOM 720 O O . SER A 1 90 ? -12.141 10.586 -6.557 1.00 94.50 90 SER A O 1
ATOM 722 N N . TYR A 1 91 ? -10.604 11.609 -7.820 1.00 93.25 91 TYR A N 1
ATOM 723 C CA . TYR A 1 91 ? -11.485 12.703 -8.247 1.00 93.25 91 TYR A CA 1
ATOM 724 C C . TYR A 1 91 ? -12.128 13.435 -7.052 1.00 93.25 91 TYR A C 1
ATOM 726 O O . TYR A 1 91 ? -13.291 13.835 -7.093 1.00 93.25 91 TYR A O 1
ATOM 734 N N . GLY A 1 92 ? -11.377 13.568 -5.952 1.00 94.25 92 GLY A N 1
ATOM 735 C CA . GLY A 1 92 ? -11.848 14.179 -4.708 1.00 94.25 92 GLY A CA 1
ATOM 736 C C . GLY A 1 92 ? -12.751 13.295 -3.841 1.00 94.25 92 GLY A C 1
ATOM 737 O O . GLY A 1 92 ? -13.244 13.778 -2.828 1.00 94.25 92 GLY A O 1
ATOM 738 N N . TRP A 1 93 ? -12.967 12.022 -4.189 1.00 97.12 93 TRP A N 1
ATOM 739 C CA . TRP A 1 93 ? -13.733 11.079 -3.362 1.00 97.12 93 TR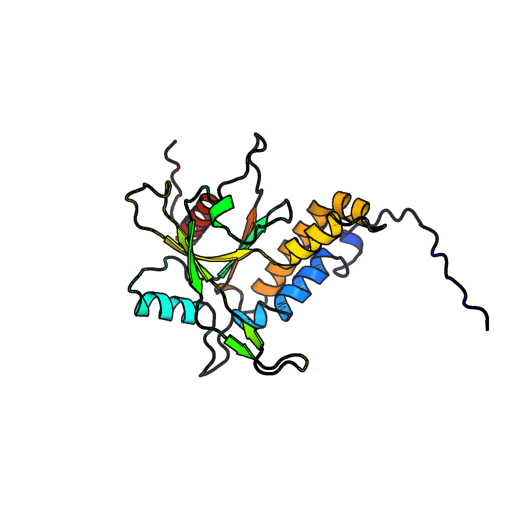P A CA 1
ATOM 740 C C . TRP A 1 93 ? -12.985 10.663 -2.100 1.00 97.12 93 TRP A C 1
ATOM 742 O O . TRP A 1 93 ? -13.604 10.133 -1.182 1.00 97.12 93 TRP A O 1
ATOM 752 N N . MET A 1 94 ? -11.667 10.855 -2.056 1.00 96.06 94 MET A N 1
ATOM 753 C CA . MET A 1 94 ? -10.850 10.514 -0.900 1.00 96.06 94 MET A CA 1
ATOM 754 C C . MET A 1 94 ? -10.024 11.695 -0.434 1.00 96.06 94 MET A C 1
ATOM 756 O O . MET A 1 94 ? -9.551 12.502 -1.235 1.00 96.06 94 MET A O 1
ATOM 760 N N . GLU A 1 95 ? -9.782 11.739 0.866 1.00 95.44 95 GLU A N 1
ATOM 761 C CA . GLU A 1 95 ? -8.843 12.666 1.478 1.00 95.44 95 GLU A CA 1
ATOM 762 C C . GLU A 1 95 ? -8.059 11.984 2.595 1.00 95.44 95 GLU A C 1
ATOM 764 O O . GLU A 1 95 ? -8.594 11.152 3.331 1.00 95.44 95 GLU A O 1
ATOM 769 N N . ASN A 1 96 ? -6.777 12.330 2.697 1.00 96.25 96 ASN A N 1
ATOM 770 C CA . ASN A 1 96 ? -5.976 12.026 3.873 1.00 96.25 96 ASN A CA 1
ATOM 771 C C . ASN A 1 96 ? -6.533 12.841 5.047 1.00 96.25 96 ASN A C 1
ATOM 773 O O . ASN A 1 96 ? -6.751 14.044 4.896 1.00 96.25 96 ASN A O 1
ATOM 777 N N . ILE A 1 97 ? -6.781 12.189 6.182 1.00 95.56 97 ILE A N 1
ATOM 778 C CA . ILE A 1 97 ? -7.305 12.871 7.371 1.00 95.56 97 ILE A CA 1
ATOM 779 C C . ILE A 1 97 ? -6.294 12.948 8.511 1.00 95.56 97 ILE A C 1
ATOM 781 O O . ILE A 1 97 ? -6.310 13.929 9.250 1.00 95.56 97 ILE A O 1
ATOM 785 N N . GLN A 1 98 ? -5.446 11.929 8.677 1.00 95.00 98 GLN A N 1
ATOM 786 C CA . GLN A 1 98 ? -4.491 11.867 9.781 1.00 95.00 98 GLN A CA 1
ATOM 787 C C . GLN A 1 98 ? -3.451 10.760 9.582 1.00 95.00 98 GLN A C 1
ATOM 789 O O . GLN A 1 98 ? -3.736 9.724 8.975 1.00 95.00 98 GLN A O 1
ATOM 794 N N . GLU A 1 99 ? -2.283 10.941 10.195 1.00 96.56 99 GLU A N 1
ATOM 795 C CA . GLU A 1 99 ? -1.356 9.848 10.488 1.00 96.56 99 GLU A CA 1
ATOM 796 C C . GLU A 1 99 ? -1.906 8.953 11.616 1.00 96.56 99 GLU A C 1
ATOM 798 O O . GLU A 1 99 ? -2.489 9.430 12.596 1.00 96.56 99 GLU A O 1
ATOM 803 N N . LEU A 1 100 ? -1.695 7.642 11.488 1.00 96.12 100 LEU A N 1
ATOM 804 C CA . LEU A 1 100 ? -1.792 6.711 12.612 1.00 96.12 100 LEU A CA 1
ATOM 805 C C . LEU A 1 100 ? -0.621 6.917 13.579 1.00 96.12 100 LEU A C 1
ATOM 807 O O . LEU A 1 100 ? 0.387 7.538 13.237 1.00 96.12 100 LEU A O 1
ATOM 811 N N . GLU A 1 101 ? -0.738 6.354 14.781 1.00 93.50 101 GLU A N 1
ATOM 812 C CA . GLU A 1 101 ? 0.347 6.388 15.760 1.00 93.50 101 GLU A CA 1
ATOM 813 C C . GLU A 1 101 ? 1.669 5.861 15.174 1.00 93.50 101 GLU A C 1
ATOM 815 O O . GLU A 1 101 ? 1.732 4.836 14.481 1.00 93.50 101 GLU A O 1
ATOM 820 N N . GLN A 1 102 ? 2.737 6.613 15.435 1.00 91.69 102 GLN A N 1
ATOM 821 C CA . GLN A 1 102 ? 4.049 6.331 14.876 1.00 91.69 102 GLN A CA 1
ATOM 822 C C . GLN A 1 102 ? 4.701 5.152 15.591 1.00 91.69 102 GLN A C 1
ATOM 824 O O . GLN A 1 102 ? 4.676 5.037 16.814 1.00 91.69 102 GLN A O 1
ATOM 829 N N . GLU A 1 103 ? 5.375 4.312 14.818 1.00 90.06 103 GLU A N 1
ATOM 830 C CA . GLU A 1 103 ? 6.217 3.246 15.331 1.00 90.06 103 GLU A CA 1
ATOM 831 C C . GLU A 1 103 ? 7.686 3.636 15.222 1.00 90.06 103 GLU A C 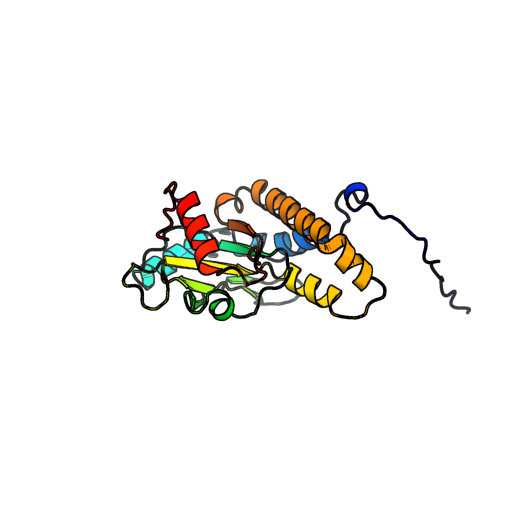1
ATOM 833 O O . GLU A 1 103 ? 8.171 4.009 14.156 1.00 90.06 103 GLU A O 1
ATOM 838 N N . VAL A 1 104 ? 8.418 3.512 16.325 1.00 91.75 104 VAL A N 1
ATOM 839 C CA . VAL A 1 104 ? 9.825 3.906 16.397 1.00 91.75 104 VAL A CA 1
ATOM 840 C C . VAL A 1 104 ? 10.699 2.674 16.609 1.00 91.75 104 VAL A C 1
ATOM 842 O O . VAL A 1 104 ? 10.505 1.912 17.554 1.00 91.75 104 VAL A O 1
ATOM 845 N N . ARG A 1 105 ? 11.695 2.471 15.737 1.00 91.06 105 ARG A N 1
ATOM 846 C CA . ARG A 1 105 ? 12.652 1.352 15.820 1.00 91.06 105 ARG A CA 1
ATOM 847 C C . ARG A 1 105 ? 14.082 1.819 15.582 1.00 91.06 105 ARG A C 1
ATOM 849 O O . ARG A 1 105 ? 14.335 2.695 14.761 1.00 91.06 105 ARG A O 1
ATOM 856 N N . ASN A 1 106 ? 15.045 1.153 16.209 1.00 94.00 106 ASN A N 1
ATOM 857 C CA . ASN A 1 106 ? 16.453 1.290 15.831 1.00 94.00 106 ASN A CA 1
ATOM 858 C C . ASN A 1 106 ? 16.756 0.343 14.670 1.00 94.00 106 ASN A C 1
ATOM 860 O O . ASN A 1 106 ? 16.423 -0.841 14.741 1.00 94.00 106 ASN A O 1
ATOM 864 N N . ARG A 1 107 ? 17.374 0.835 13.592 1.00 94.25 107 ARG A N 1
ATOM 865 C CA . ARG A 1 107 ? 17.642 -0.003 12.420 1.00 94.25 107 ARG A CA 1
ATOM 866 C C . ARG A 1 107 ? 18.815 0.469 11.581 1.00 94.25 107 ARG A C 1
ATOM 868 O O . ARG A 1 107 ? 18.863 1.629 11.195 1.00 94.25 107 ARG A O 1
ATOM 875 N N . ALA A 1 108 ? 19.696 -0.465 11.220 1.00 95.06 108 ALA A N 1
ATOM 876 C CA . ALA A 1 108 ? 20.818 -0.225 10.307 1.00 95.06 108 ALA A CA 1
ATOM 877 C C . ALA A 1 108 ? 21.669 1.005 10.699 1.00 95.06 108 ALA A C 1
ATOM 879 O O . ALA A 1 108 ? 22.032 1.813 9.852 1.00 95.06 108 ALA A O 1
ATOM 880 N N . GLY A 1 109 ? 21.934 1.175 12.001 1.00 96.62 109 GLY A N 1
ATOM 881 C CA . GLY A 1 109 ? 22.682 2.321 12.538 1.00 96.62 109 GLY A CA 1
ATOM 882 C C . GLY A 1 109 ? 21.867 3.607 12.724 1.00 96.62 109 GLY A C 1
ATOM 883 O O . GLY A 1 109 ? 22.396 4.580 13.249 1.00 96.62 109 GLY A O 1
ATOM 884 N N . ILE A 1 110 ? 20.584 3.619 12.348 1.00 97.31 110 ILE A N 1
ATOM 885 C CA . ILE A 1 110 ? 19.671 4.745 12.569 1.00 97.31 110 ILE A CA 1
ATOM 886 C C . ILE A 1 110 ? 18.917 4.517 13.877 1.00 97.31 110 ILE A C 1
ATOM 888 O O . ILE A 1 110 ? 18.113 3.587 13.988 1.00 97.31 110 ILE A O 1
ATOM 892 N N . MET A 1 111 ? 19.177 5.377 14.858 1.00 96.62 111 MET A N 1
ATOM 893 C CA . MET A 1 111 ? 18.425 5.413 16.110 1.00 96.62 111 MET A CA 1
ATOM 894 C C . MET A 1 111 ? 17.082 6.111 15.897 1.00 96.62 111 MET A C 1
ATOM 896 O O . MET A 1 111 ? 17.011 7.098 15.168 1.00 96.62 111 MET A O 1
ATOM 900 N N . ASN A 1 112 ? 16.033 5.616 16.553 1.00 94.56 112 ASN A N 1
ATOM 901 C CA . ASN A 1 112 ? 14.689 6.201 16.535 1.00 94.56 112 ASN A CA 1
ATOM 902 C C . ASN A 1 112 ? 14.114 6.427 15.125 1.00 94.56 112 ASN A C 1
ATOM 904 O O . ASN A 1 112 ? 13.504 7.458 14.842 1.00 94.56 112 ASN A O 1
ATOM 908 N N . ARG A 1 113 ? 14.294 5.462 14.218 1.00 95.94 113 ARG A N 1
ATOM 909 C CA . ARG A 1 113 ? 13.665 5.509 12.897 1.00 95.94 113 ARG A CA 1
ATOM 910 C C . ARG A 1 113 ? 12.149 5.383 13.053 1.00 95.94 113 ARG A C 1
ATOM 912 O O . ARG A 1 113 ? 11.678 4.361 13.546 1.00 95.94 113 ARG A O 1
ATOM 919 N N . SER A 1 114 ? 11.424 6.410 12.616 1.00 94.88 114 SER A N 1
ATOM 920 C CA . SER A 1 114 ? 9.960 6.457 12.644 1.00 94.88 114 SER A CA 1
ATOM 921 C C . SER A 1 114 ? 9.357 5.812 11.393 1.00 94.88 114 SER A C 1
ATOM 923 O O . SER A 1 114 ? 9.860 5.988 10.279 1.00 94.88 114 SER A O 1
ATOM 925 N N . TYR A 1 115 ? 8.281 5.063 11.597 1.00 95.50 115 TYR A N 1
ATOM 926 C CA . TYR A 1 115 ? 7.405 4.493 10.587 1.00 95.50 115 TYR A CA 1
ATOM 927 C C . TYR A 1 115 ? 5.978 4.936 10.903 1.00 95.50 115 TYR A C 1
ATOM 929 O O . TYR A 1 115 ? 5.540 4.863 12.049 1.00 95.50 115 TYR A O 1
ATOM 937 N N . HIS A 1 116 ? 5.247 5.374 9.889 1.00 94.69 116 HIS A N 1
ATOM 938 C CA . HIS A 1 116 ? 3.858 5.791 10.026 1.00 94.69 116 HIS A CA 1
ATOM 939 C C . HIS A 1 116 ? 3.062 5.354 8.799 1.00 94.69 116 HIS A C 1
ATOM 941 O O . HIS A 1 116 ? 3.622 5.113 7.726 1.00 94.69 116 HIS A O 1
ATOM 947 N N . ASN A 1 117 ? 1.751 5.268 8.981 1.00 96.88 117 ASN A N 1
ATOM 948 C CA . ASN A 1 117 ? 0.770 5.057 7.927 1.00 96.88 117 ASN A CA 1
ATOM 949 C C . ASN A 1 117 ? -0.296 6.146 8.055 1.00 96.88 117 ASN A C 1
ATOM 951 O O . ASN A 1 117 ? -0.400 6.810 9.085 1.00 96.88 117 ASN A O 1
ATOM 955 N N . ASN A 1 118 ? -1.096 6.323 7.013 1.00 96.50 118 ASN A N 1
ATOM 956 C CA . ASN A 1 118 ? -2.126 7.352 6.969 1.00 96.50 118 ASN A CA 1
ATOM 957 C C . ASN A 1 118 ? -3.518 6.735 6.891 1.00 96.50 118 ASN A C 1
ATOM 959 O O . ASN A 1 118 ? -3.717 5.746 6.182 1.00 96.50 118 ASN A O 1
ATOM 963 N N . ILE A 1 119 ? -4.483 7.372 7.552 1.00 97.62 119 ILE A N 1
ATOM 964 C CA . ILE A 1 119 ? -5.903 7.103 7.351 1.00 97.62 119 ILE A CA 1
ATOM 965 C C . ILE A 1 119 ? -6.448 8.031 6.280 1.00 97.62 119 ILE A C 1
ATOM 967 O O . ILE A 1 119 ? -6.226 9.245 6.283 1.00 97.62 119 ILE A O 1
ATOM 971 N N . TYR A 1 120 ? -7.213 7.428 5.383 1.00 97.75 120 TYR A N 1
ATOM 972 C CA . TYR A 1 120 ? -8.000 8.111 4.382 1.00 97.75 120 TYR A CA 1
ATOM 973 C C . TYR A 1 120 ? -9.478 7.952 4.691 1.00 97.75 120 TYR A C 1
ATOM 975 O O . TYR A 1 120 ? -9.946 6.873 5.062 1.00 97.75 120 TYR A O 1
ATOM 983 N N . LYS A 1 121 ? -10.215 9.036 4.478 1.00 97.38 121 LYS A N 1
ATOM 984 C CA . LYS A 1 121 ? -11.671 9.047 4.450 1.00 97.38 121 LYS A CA 1
ATOM 985 C C . LYS A 1 121 ? -12.125 8.968 3.001 1.00 97.38 121 LYS A C 1
ATOM 987 O O . LYS A 1 121 ? -11.649 9.738 2.168 1.00 97.38 121 LYS A O 1
ATOM 992 N N . ILE A 1 122 ? -13.040 8.053 2.710 1.00 98.00 122 ILE A N 1
ATOM 993 C CA . ILE A 1 122 ? -13.635 7.851 1.390 1.00 98.00 122 ILE A CA 1
ATOM 994 C C . ILE A 1 122 ? -15.114 8.219 1.450 1.00 98.00 122 ILE A C 1
ATOM 996 O O . ILE A 1 122 ? -15.828 7.746 2.330 1.00 98.00 122 ILE A O 1
ATOM 1000 N N . TYR A 1 123 ? -15.581 9.016 0.492 1.00 96.81 123 TYR A N 1
ATOM 1001 C CA . TYR A 1 123 ? -16.986 9.358 0.282 1.00 96.81 123 TYR A CA 1
ATOM 1002 C C . TYR A 1 123 ? -17.589 8.454 -0.811 1.00 96.81 123 TYR A C 1
ATOM 1004 O O . TYR A 1 123 ? -17.313 8.672 -1.996 1.00 96.81 123 TYR A O 1
ATOM 1012 N N . PRO A 1 124 ? -18.394 7.425 -0.467 1.00 95.56 124 PRO A N 1
ATOM 1013 C CA . PRO A 1 124 ? -18.978 6.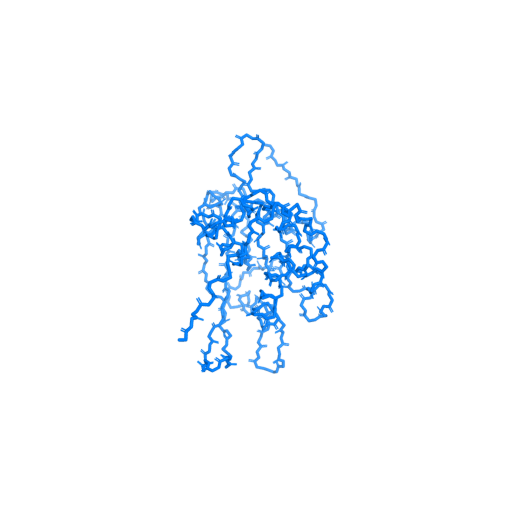536 -1.468 1.00 95.56 124 PRO A CA 1
ATOM 1014 C C . PRO A 1 124 ? -19.929 7.295 -2.390 1.00 95.56 124 PRO A C 1
ATOM 1016 O O . PRO A 1 124 ? -20.846 7.967 -1.912 1.00 95.56 124 PRO A O 1
ATOM 1019 N N . ASN A 1 125 ? -19.754 7.138 -3.702 1.00 94.44 125 ASN A N 1
ATOM 1020 C CA . ASN A 1 125 ? -20.464 7.880 -4.753 1.00 94.44 125 ASN A CA 1
ATOM 1021 C C . ASN A 1 125 ? -20.100 9.379 -4.811 1.00 94.44 125 ASN A C 1
ATOM 1023 O O . ASN A 1 125 ? -20.875 10.197 -5.305 1.00 94.44 125 ASN A O 1
ATOM 1027 N N . GLY A 1 126 ? -18.920 9.748 -4.309 1.00 94.25 126 GLY A N 1
ATOM 1028 C CA . GLY A 1 126 ? -18.329 11.070 -4.493 1.00 94.25 126 GLY A CA 1
ATOM 1029 C C . GLY A 1 126 ? -18.457 12.029 -3.314 1.00 94.25 126 GLY A C 1
ATOM 1030 O O . GLY A 1 126 ? -19.229 11.791 -2.387 1.00 94.25 126 GLY A O 1
ATOM 1031 N N . PRO A 1 127 ? -17.710 13.150 -3.345 1.00 91.12 127 PRO A N 1
ATOM 1032 C CA . PRO A 1 127 ? -17.561 14.069 -2.209 1.00 91.12 127 PRO A CA 1
ATOM 1033 C C . PRO A 1 127 ? -18.867 14.742 -1.763 1.00 91.12 127 PRO A C 1
ATOM 1035 O O . PRO A 1 127 ? -18.988 15.143 -0.612 1.00 91.12 127 PRO A O 1
ATOM 1038 N N . ASN A 1 128 ? -19.852 14.851 -2.660 1.00 91.50 128 ASN A N 1
ATOM 1039 C CA . ASN A 1 128 ? -21.161 15.450 -2.370 1.00 91.50 128 ASN A CA 1
ATOM 1040 C C . ASN A 1 128 ? -22.221 14.414 -1.953 1.00 91.50 128 ASN A C 1
ATOM 1042 O O . ASN A 1 128 ? -23.390 14.758 -1.766 1.00 91.50 128 ASN A O 1
ATOM 1046 N N . SER A 1 129 ? -21.838 13.142 -1.850 1.00 91.75 129 SER A N 1
ATOM 1047 C CA . SER A 1 129 ? -22.731 12.069 -1.436 1.00 91.75 129 SER A CA 1
ATOM 1048 C C . SER A 1 129 ? -23.112 12.199 0.038 1.00 91.75 129 SER A C 1
ATOM 1050 O O . SER A 1 129 ? -22.313 12.608 0.877 1.00 91.75 129 SER A O 1
ATOM 1052 N N . ARG A 1 130 ? -24.346 11.804 0.369 1.00 90.75 130 ARG A N 1
ATOM 1053 C CA . ARG A 1 130 ? -24.823 11.701 1.761 1.00 90.75 130 ARG A CA 1
ATOM 1054 C C . ARG A 1 130 ? -24.559 10.325 2.378 1.00 90.75 130 ARG A C 1
ATOM 1056 O O . ARG A 1 130 ? -24.978 10.077 3.508 1.00 90.75 130 ARG A O 1
ATOM 1063 N N . ASN A 1 131 ? -23.908 9.428 1.638 1.00 92.44 131 ASN A N 1
ATOM 1064 C CA . ASN A 1 131 ? -23.540 8.112 2.139 1.00 92.44 131 ASN A CA 1
ATOM 1065 C C . ASN A 1 131 ? -22.572 8.236 3.317 1.00 92.44 131 ASN A C 1
ATOM 1067 O O . ASN A 1 131 ? -21.756 9.159 3.382 1.00 92.44 131 ASN A O 1
ATOM 1071 N N . LYS A 1 132 ? -22.650 7.279 4.246 1.00 93.44 132 LYS A N 1
ATOM 1072 C CA . LYS A 1 132 ? -21.685 7.206 5.344 1.00 93.44 132 LYS A CA 1
ATOM 1073 C C . LYS A 1 132 ? -20.278 7.010 4.762 1.00 93.44 132 LYS A C 1
ATOM 1075 O O . LYS A 1 132 ? -20.124 6.159 3.885 1.00 93.44 132 LYS A O 1
ATOM 1080 N N . PRO A 1 133 ? -19.280 7.784 5.217 1.00 95.56 133 PRO A N 1
ATOM 1081 C CA . PRO A 1 133 ? -17.916 7.619 4.747 1.00 95.56 133 PRO A CA 1
ATOM 1082 C C . PRO A 1 133 ? -17.334 6.286 5.219 1.00 95.56 133 PRO A C 1
ATOM 1084 O O . PRO A 1 133 ? -17.685 5.791 6.289 1.00 95.56 133 PRO A O 1
ATOM 1087 N N . GLU A 1 134 ? -16.418 5.743 4.426 1.00 97.06 134 GLU A N 1
ATOM 1088 C CA . GLU A 1 134 ? -15.562 4.622 4.816 1.00 97.06 134 GLU A CA 1
ATOM 1089 C C . GLU A 1 134 ? -14.182 5.162 5.200 1.00 97.06 134 GLU A C 1
ATOM 1091 O O . GLU A 1 134 ? -13.693 6.129 4.611 1.00 97.06 134 GLU A O 1
ATOM 1096 N N . TYR A 1 135 ? -13.551 4.534 6.185 1.00 97.94 135 TYR A N 1
ATOM 1097 C CA . TYR A 1 135 ? -12.220 4.893 6.669 1.00 97.94 135 TYR A CA 1
ATOM 1098 C C . TYR A 1 135 ? -11.267 3.736 6.403 1.00 97.94 135 TYR A C 1
ATOM 1100 O O . TYR A 1 135 ? -11.626 2.576 6.608 1.00 97.94 135 TYR A O 1
ATOM 1108 N N . VAL A 1 136 ? -10.065 4.037 5.916 1.00 97.88 136 VAL A N 1
ATOM 1109 C CA . VAL A 1 136 ? -9.113 3.005 5.499 1.00 97.88 136 VAL A CA 1
ATOM 1110 C C . VAL A 1 136 ? -7.667 3.459 5.678 1.00 97.88 136 VAL A C 1
ATOM 1112 O O . VAL A 1 136 ? -7.321 4.590 5.337 1.00 97.88 136 VAL A O 1
ATOM 1115 N N . ALA A 1 137 ? -6.805 2.563 6.165 1.00 98.19 137 ALA A N 1
ATOM 1116 C CA . ALA A 1 137 ? -5.362 2.720 6.008 1.00 98.19 137 ALA A CA 1
ATOM 1117 C C . ALA A 1 137 ? -4.959 2.201 4.629 1.00 98.19 137 ALA A C 1
ATOM 1119 O O . ALA A 1 137 ? -5.117 1.016 4.330 1.00 98.19 137 ALA A O 1
ATOM 1120 N N . VAL A 1 138 ? -4.458 3.090 3.777 1.00 98.19 138 VAL A N 1
ATOM 1121 C CA . VAL A 1 138 ? -4.079 2.745 2.407 1.00 98.19 138 VAL A CA 1
ATOM 1122 C C . VAL A 1 138 ? -2.834 3.499 1.976 1.00 98.19 138 VAL A C 1
ATOM 1124 O O . VAL A 1 138 ? -2.658 4.678 2.279 1.00 98.19 138 VAL A O 1
ATOM 1127 N N . GLU A 1 139 ? -1.980 2.817 1.226 1.00 97.81 139 GLU A N 1
ATOM 1128 C CA . GLU A 1 139 ? -0.786 3.398 0.634 1.00 97.81 139 GLU A CA 1
ATOM 1129 C C . GLU A 1 139 ? -0.434 2.733 -0.694 1.00 97.81 139 GLU A C 1
ATOM 1131 O O . GLU A 1 139 ? -0.926 1.659 -1.050 1.00 97.81 139 GLU A O 1
ATOM 1136 N N . GLY A 1 140 ? 0.437 3.392 -1.449 1.00 97.50 140 GLY A N 1
ATOM 1137 C CA . GLY A 1 140 ? 1.050 2.791 -2.618 1.00 97.50 140 GLY A CA 1
ATOM 1138 C C . GLY A 1 140 ? 2.237 1.910 -2.262 1.00 97.50 140 GLY A C 1
ATOM 1139 O O . GLY A 1 140 ? 3.030 2.270 -1.396 1.00 97.50 140 GLY A O 1
ATOM 1140 N N . ALA A 1 141 ? 2.419 0.802 -2.985 1.00 98.00 141 ALA A N 1
ATOM 1141 C CA . ALA A 1 141 ? 3.653 0.028 -2.907 1.00 98.00 141 ALA A CA 1
ATOM 1142 C C . ALA A 1 141 ? 4.837 0.878 -3.405 1.00 98.00 141 ALA A C 1
ATOM 1144 O O . ALA A 1 141 ? 5.095 0.974 -4.607 1.00 98.00 141 ALA A O 1
ATOM 1145 N N . THR A 1 142 ? 5.580 1.478 -2.475 1.00 97.31 142 THR A N 1
ATOM 1146 C CA . THR A 1 142 ? 6.689 2.399 -2.772 1.00 97.31 142 THR A CA 1
ATOM 1147 C C . THR A 1 142 ? 7.790 1.838 -3.687 1.00 97.31 142 THR A C 1
ATOM 1149 O O . THR A 1 142 ? 8.311 2.630 -4.477 1.00 97.31 142 THR A O 1
ATOM 1152 N N . PRO A 1 143 ? 8.111 0.520 -3.723 1.00 98.12 143 PRO A N 1
ATOM 1153 C CA . PRO A 1 143 ? 9.057 -0.009 -4.710 1.00 98.12 143 PRO A CA 1
ATOM 1154 C C . PRO A 1 143 ? 8.641 0.245 -6.161 1.00 98.12 143 PRO A C 1
ATOM 1156 O O . PRO A 1 143 ? 9.503 0.407 -7.022 1.00 98.12 143 PRO A O 1
ATOM 1159 N N . LEU A 1 144 ? 7.335 0.318 -6.447 1.00 97.19 144 LEU A N 1
ATOM 1160 C CA . LEU A 1 144 ? 6.849 0.600 -7.797 1.00 97.19 144 LEU A CA 1
ATOM 1161 C C . LEU A 1 144 ? 7.180 2.023 -8.237 1.00 97.19 144 LEU A C 1
ATOM 1163 O O . LEU A 1 144 ? 7.512 2.218 -9.401 1.00 97.19 144 LEU A O 1
ATOM 1167 N N . LEU A 1 145 ? 7.167 2.994 -7.318 1.00 96.06 145 LEU A N 1
ATOM 1168 C CA . LEU A 1 145 ? 7.592 4.357 -7.629 1.00 96.06 145 LEU A CA 1
ATOM 1169 C C . LEU A 1 145 ? 9.090 4.396 -7.955 1.00 96.06 145 LEU A C 1
ATOM 1171 O O . LEU A 1 145 ? 9.489 5.027 -8.927 1.00 96.06 145 LEU A O 1
ATOM 1175 N N . THR A 1 146 ? 9.924 3.670 -7.205 1.00 95.69 146 THR A N 1
ATOM 1176 C CA . THR A 1 146 ? 11.347 3.528 -7.552 1.00 95.69 146 THR A CA 1
ATOM 1177 C C . THR A 1 146 ? 11.521 2.882 -8.926 1.00 95.69 146 THR A C 1
ATOM 1179 O O . THR A 1 146 ? 12.300 3.372 -9.741 1.00 95.69 146 THR A O 1
ATOM 1182 N N . PHE A 1 147 ? 10.769 1.822 -9.221 1.00 95.69 147 PHE A N 1
ATOM 1183 C CA . PHE A 1 147 ? 10.817 1.163 -10.524 1.00 95.69 147 PHE A CA 1
ATOM 1184 C C . PHE A 1 147 ? 10.350 2.079 -11.667 1.00 95.69 147 PHE A C 1
ATOM 1186 O O . PHE A 1 147 ? 10.971 2.112 -12.729 1.00 95.69 147 PHE A O 1
ATOM 1193 N N . PHE A 1 148 ? 9.308 2.876 -11.437 1.00 94.62 148 PHE A N 1
ATOM 1194 C CA . PHE A 1 148 ? 8.836 3.899 -12.365 1.00 94.62 148 PHE A CA 1
ATOM 1195 C C . PHE A 1 148 ? 9.921 4.935 -12.682 1.00 94.62 148 PHE A C 1
ATOM 1197 O O . PHE A 1 148 ? 10.132 5.277 -13.847 1.00 94.62 148 PHE A O 1
ATOM 1204 N N . GLU A 1 149 ? 10.646 5.407 -11.666 1.00 93.56 149 GLU A N 1
ATOM 1205 C CA . GLU A 1 149 ? 11.768 6.330 -11.855 1.00 93.56 149 GLU A CA 1
ATOM 1206 C C . GLU A 1 149 ? 12.892 5.679 -12.672 1.00 93.56 149 GLU A C 1
ATOM 1208 O O . GLU A 1 149 ? 13.354 6.271 -13.646 1.00 93.56 149 GLU A O 1
ATOM 1213 N N . VAL A 1 150 ? 13.262 4.426 -12.381 1.00 92.25 150 VAL A N 1
ATOM 1214 C CA . VAL A 1 150 ? 14.250 3.672 -13.182 1.00 92.25 150 VAL A CA 1
ATOM 1215 C C . VAL A 1 150 ? 13.845 3.604 -14.658 1.00 92.25 150 VAL A C 1
ATOM 1217 O O . VAL A 1 150 ? 14.682 3.755 -15.543 1.00 92.25 150 VAL A O 1
ATOM 1220 N N . GLN A 1 151 ? 12.557 3.421 -14.950 1.00 90.31 151 GLN A N 1
ATOM 1221 C CA . GLN A 1 151 ? 12.052 3.433 -16.323 1.00 90.31 151 GLN A CA 1
ATOM 1222 C C . GLN A 1 151 ? 12.123 4.834 -16.953 1.00 90.31 151 GLN A C 1
ATOM 1224 O O . GLN A 1 151 ? 12.373 4.966 -18.155 1.00 90.31 151 GLN A O 1
ATOM 1229 N N . LYS A 1 152 ? 11.871 5.895 -16.185 1.00 89.25 152 LYS A N 1
ATOM 1230 C CA . LYS A 1 152 ? 11.873 7.273 -16.689 1.00 89.25 152 LYS A CA 1
ATOM 1231 C C . LYS A 1 152 ? 13.264 7.803 -17.006 1.00 89.25 152 LYS A C 1
ATOM 1233 O O . LYS A 1 152 ? 13.416 8.471 -18.028 1.00 89.25 152 LYS A O 1
ATOM 1238 N N . HIS A 1 153 ? 14.249 7.512 -16.165 1.00 87.12 153 HIS A N 1
ATOM 1239 C CA . HIS A 1 153 ? 15.620 7.980 -16.358 1.00 87.12 153 HIS A CA 1
ATOM 1240 C C . HIS A 1 153 ? 16.324 7.153 -17.436 1.00 87.12 153 HIS A C 1
ATOM 1242 O O . HIS A 1 153 ? 16.073 5.958 -17.578 1.00 87.12 153 HIS A O 1
ATOM 1248 N N . PHE A 1 154 ? 17.165 7.792 -18.250 1.00 77.38 154 PHE A N 1
ATOM 1249 C CA . PHE A 1 154 ? 17.827 7.164 -19.400 1.00 77.38 154 PHE A CA 1
ATOM 1250 C C . PHE A 1 154 ? 19.057 6.352 -18.967 1.00 77.38 154 PHE A C 1
ATOM 1252 O O . PHE A 1 154 ? 20.195 6.778 -19.156 1.00 77.38 154 PHE A O 1
ATOM 1259 N N . HIS A 1 155 ? 18.824 5.174 -18.395 1.00 83.62 155 HIS A N 1
ATOM 1260 C CA . HIS A 1 155 ? 19.852 4.154 -18.200 1.00 83.62 155 HIS A CA 1
ATOM 1261 C C . HIS A 1 155 ? 19.906 3.217 -19.420 1.00 83.62 155 HIS A C 1
ATOM 1263 O O . HIS A 1 155 ? 18.896 3.087 -20.127 1.00 83.62 155 HIS A O 1
ATOM 1269 N N . PRO A 1 156 ? 21.040 2.536 -19.676 1.00 84.50 156 PRO A N 1
ATOM 1270 C CA . PRO A 1 156 ? 21.133 1.523 -20.732 1.00 84.50 156 PRO A CA 1
ATOM 1271 C C . PRO A 1 156 ? 20.013 0.469 -20.663 1.00 84.50 156 PRO A C 1
ATOM 1273 O O . PRO A 1 156 ? 19.516 0.005 -21.689 1.00 84.50 156 PRO A O 1
ATOM 1276 N N . GLU A 1 157 ? 19.561 0.133 -19.455 1.00 85.62 157 GLU A N 1
ATOM 1277 C CA . GLU A 1 157 ? 18.571 -0.905 -19.175 1.00 85.62 157 GLU A CA 1
ATOM 1278 C C . GLU A 1 157 ? 17.116 -0.399 -19.196 1.00 85.62 157 GLU A C 1
ATOM 1280 O O . GLU A 1 157 ? 16.184 -1.205 -19.223 1.00 85.62 157 GLU A O 1
ATOM 1285 N N . SER A 1 158 ? 16.863 0.916 -19.223 1.00 87.06 158 SER A N 1
ATOM 1286 C CA . SER A 1 158 ? 15.508 1.479 -19.061 1.00 87.06 158 SER A CA 1
ATOM 1287 C C . SER A 1 158 ? 14.525 1.022 -20.140 1.00 87.06 158 SER A C 1
ATOM 1289 O O . SER A 1 158 ? 13.342 0.811 -19.862 1.00 87.06 158 SER A O 1
ATOM 1291 N N . ALA A 1 159 ? 14.997 0.821 -21.374 1.00 86.62 159 ALA A N 1
ATOM 1292 C CA . ALA A 1 159 ? 14.182 0.270 -22.459 1.00 86.62 159 ALA A CA 1
ATOM 1293 C C . ALA A 1 159 ? 13.763 -1.187 -22.183 1.00 86.62 159 ALA A C 1
ATOM 1295 O O . ALA A 1 159 ? 12.619 -1.566 -22.445 1.00 86.62 159 ALA A O 1
ATOM 1296 N N . ILE A 1 160 ? 14.661 -1.982 -21.595 1.00 88.19 160 ILE A N 1
ATOM 1297 C CA . ILE A 1 160 ? 14.413 -3.376 -21.209 1.00 88.19 160 ILE A CA 1
ATOM 1298 C C . ILE A 1 160 ? 13.394 -3.418 -20.065 1.00 88.19 160 ILE A C 1
ATOM 1300 O O . ILE A 1 160 ? 12.397 -4.138 -20.153 1.00 88.19 160 ILE A O 1
ATOM 1304 N N . TYR A 1 161 ? 13.561 -2.578 -19.040 1.00 90.88 161 TYR A N 1
ATOM 1305 C CA . TYR A 1 161 ? 12.601 -2.478 -17.938 1.00 90.88 161 TYR A CA 1
ATOM 1306 C C . TYR A 1 161 ? 11.212 -2.020 -18.388 1.00 90.88 161 TYR A C 1
ATOM 1308 O O . TYR A 1 161 ? 10.210 -2.504 -17.863 1.00 90.88 161 TYR A O 1
ATOM 1316 N N . LYS A 1 162 ? 11.111 -1.123 -19.378 1.00 90.06 162 LYS A N 1
ATOM 1317 C CA . LYS A 1 162 ? 9.821 -0.760 -19.991 1.00 90.06 162 LYS A CA 1
ATOM 1318 C C . LYS A 1 162 ? 9.195 -1.943 -20.722 1.00 90.06 162 LYS A C 1
ATOM 1320 O O . LYS A 1 162 ? 8.019 -2.230 -20.504 1.00 90.06 162 LYS A O 1
ATOM 1325 N N . LYS A 1 163 ? 9.979 -2.655 -21.542 1.00 89.00 163 LYS A N 1
ATOM 1326 C CA . LYS A 1 163 ? 9.524 -3.827 -22.310 1.00 89.00 163 LYS A CA 1
ATOM 1327 C C . LYS A 1 163 ? 8.948 -4.917 -21.399 1.00 89.00 163 LYS A C 1
ATOM 1329 O O . LYS A 1 163 ? 7.877 -5.444 -21.687 1.00 89.00 163 LYS A O 1
ATOM 1334 N N . TYR A 1 164 ? 9.620 -5.217 -20.287 1.00 90.56 164 TYR A N 1
ATOM 1335 C CA . TYR A 1 164 ? 9.234 -6.294 -19.365 1.00 90.56 164 TYR A CA 1
ATOM 1336 C C . TYR A 1 164 ? 8.449 -5.825 -18.130 1.00 90.56 164 TYR A C 1
ATOM 1338 O O . TYR A 1 164 ? 8.167 -6.631 -17.243 1.00 90.56 164 TYR A O 1
ATOM 1346 N N . SER A 1 165 ? 8.024 -4.557 -18.084 1.00 91.75 165 SER A N 1
ATOM 1347 C CA . SER A 1 165 ? 7.355 -3.938 -16.928 1.00 91.75 165 SER A CA 1
ATOM 1348 C C . SER A 1 165 ? 6.212 -4.790 -16.368 1.00 91.75 165 SER A C 1
ATOM 1350 O O . SER A 1 165 ? 6.198 -5.132 -15.189 1.00 91.75 165 SER A O 1
ATOM 1352 N N . LYS A 1 166 ? 5.294 -5.240 -17.234 1.00 91.31 166 LYS A N 1
ATOM 1353 C CA . LYS A 1 166 ? 4.140 -6.060 -16.827 1.00 91.31 166 LYS A CA 1
ATOM 1354 C C . LYS A 1 166 ? 4.552 -7.365 -16.137 1.00 91.31 166 LYS A C 1
ATOM 1356 O O . LYS A 1 166 ? 3.903 -7.771 -15.177 1.00 91.31 166 LYS A O 1
ATOM 1361 N N . GLN A 1 167 ? 5.609 -8.018 -16.622 1.00 91.31 167 GLN A N 1
ATOM 1362 C CA . GLN A 1 167 ? 6.113 -9.262 -16.034 1.00 91.31 167 GLN A CA 1
ATOM 1363 C C . GLN A 1 167 ? 6.767 -8.988 -14.681 1.00 91.31 167 GLN A C 1
ATOM 1365 O O . GLN A 1 167 ? 6.428 -9.650 -13.709 1.00 91.31 167 GLN A O 1
ATOM 1370 N N . ILE A 1 168 ? 7.614 -7.959 -14.597 1.00 93.62 168 ILE A N 1
ATOM 1371 C CA . ILE A 1 168 ? 8.296 -7.553 -13.360 1.00 93.62 168 ILE A CA 1
ATOM 1372 C C . ILE A 1 168 ? 7.286 -7.208 -12.256 1.00 93.62 168 ILE A C 1
ATOM 1374 O O . ILE A 1 168 ? 7.413 -7.695 -11.135 1.00 93.62 168 ILE A O 1
ATOM 1378 N N . ILE A 1 169 ? 6.243 -6.429 -12.567 1.00 94.88 169 ILE A N 1
ATOM 1379 C CA . ILE A 1 169 ? 5.200 -6.060 -11.594 1.00 94.88 169 ILE A CA 1
ATOM 1380 C C . ILE A 1 169 ? 4.397 -7.288 -11.163 1.00 94.88 169 ILE A C 1
ATOM 1382 O O . ILE A 1 169 ? 4.077 -7.437 -9.986 1.00 94.88 169 ILE A O 1
ATOM 1386 N N . LYS A 1 170 ? 4.072 -8.186 -12.101 1.00 93.19 170 LYS A N 1
ATOM 1387 C CA . LYS A 1 170 ? 3.372 -9.431 -11.775 1.00 93.19 170 LYS A CA 1
ATOM 1388 C C . LYS A 1 170 ? 4.217 -10.304 -10.847 1.00 93.19 170 LYS A C 1
ATOM 1390 O O . LYS A 1 170 ? 3.677 -10.826 -9.875 1.00 93.19 170 LYS A O 1
ATOM 1395 N N . THR A 1 171 ? 5.518 -10.432 -11.104 1.00 95.44 171 THR A N 1
ATOM 1396 C CA . THR A 1 171 ? 6.432 -11.168 -10.222 1.00 95.44 171 THR A CA 1
ATOM 1397 C C . THR A 1 171 ? 6.528 -10.512 -8.850 1.00 95.44 171 THR A C 1
ATOM 1399 O O . THR A 1 171 ? 6.395 -11.208 -7.847 1.00 95.44 171 THR A O 1
ATOM 1402 N N . PHE A 1 172 ? 6.644 -9.181 -8.789 1.00 97.56 172 PHE A N 1
ATOM 1403 C CA . PHE A 1 172 ? 6.586 -8.424 -7.536 1.00 97.56 172 PHE A CA 1
ATOM 1404 C C . PHE A 1 172 ? 5.314 -8.733 -6.739 1.00 97.56 172 PHE A C 1
ATOM 1406 O O . PHE A 1 172 ? 5.400 -9.124 -5.578 1.00 97.56 172 PHE A O 1
ATOM 1413 N N . TYR A 1 173 ? 4.140 -8.623 -7.367 1.00 97.75 173 TYR A N 1
ATOM 1414 C CA . TYR A 1 173 ? 2.859 -8.907 -6.721 1.00 97.75 173 TYR A CA 1
ATOM 1415 C C . TYR A 1 173 ? 2.783 -10.345 -6.198 1.00 97.75 173 TYR A C 1
ATOM 1417 O O . TYR A 1 173 ? 2.435 -10.559 -5.039 1.00 97.75 173 TYR A O 1
ATOM 1425 N N . LEU A 1 174 ? 3.111 -11.332 -7.037 1.00 96.69 174 LEU A N 1
ATOM 1426 C CA . LEU A 1 174 ? 3.016 -12.743 -6.666 1.00 96.69 174 LEU A CA 1
ATOM 1427 C C . LEU A 1 174 ? 3.991 -13.097 -5.542 1.00 96.69 174 LEU A C 1
ATOM 1429 O O . LEU A 1 174 ? 3.587 -13.756 -4.586 1.00 96.69 174 LEU A O 1
ATOM 1433 N N . LYS A 1 175 ? 5.237 -12.617 -5.618 1.00 98.06 175 LYS A N 1
ATOM 1434 C CA . LYS A 1 175 ? 6.240 -12.855 -4.579 1.00 98.06 175 LYS A CA 1
ATOM 1435 C C . LYS A 1 175 ? 5.865 -12.160 -3.272 1.00 98.06 175 LYS A C 1
ATOM 1437 O O . LYS A 1 175 ? 5.960 -12.774 -2.217 1.00 98.06 175 LYS A O 1
ATOM 1442 N N . LEU A 1 176 ? 5.386 -10.917 -3.319 1.00 98.50 176 LEU A N 1
ATOM 1443 C CA . LEU A 1 176 ? 4.939 -10.205 -2.119 1.00 98.50 176 LEU A CA 1
ATOM 1444 C C . LEU A 1 176 ? 3.735 -10.900 -1.469 1.00 98.50 176 LEU A C 1
ATOM 1446 O O . LEU A 1 176 ? 3.706 -11.064 -0.252 1.00 98.50 176 LEU A O 1
ATOM 1450 N N . LYS A 1 177 ? 2.773 -11.359 -2.279 1.00 97.81 177 LYS A N 1
ATOM 1451 C CA . LYS A 1 177 ? 1.619 -12.135 -1.812 1.00 97.81 177 LYS A CA 1
ATOM 1452 C C . LYS A 1 177 ? 2.049 -13.430 -1.126 1.00 97.81 177 LYS A C 1
ATOM 1454 O O . LYS A 1 177 ? 1.515 -13.751 -0.073 1.00 97.81 177 LYS A O 1
ATOM 1459 N N . GLU A 1 178 ? 2.997 -14.158 -1.711 1.00 97.56 178 GLU A N 1
ATOM 1460 C CA . GLU A 1 178 ? 3.569 -15.377 -1.131 1.00 97.56 178 GLU A CA 1
ATOM 1461 C C . GLU A 1 178 ? 4.241 -15.101 0.221 1.00 97.56 178 GLU A C 1
ATOM 1463 O O . GLU A 1 178 ? 3.958 -15.799 1.192 1.00 97.56 178 GLU A O 1
ATOM 1468 N N . LEU A 1 179 ? 5.083 -14.063 0.305 1.00 98.25 179 LEU A N 1
ATOM 1469 C CA . LEU A 1 179 ? 5.767 -13.675 1.544 1.00 98.25 179 LEU A CA 1
ATOM 1470 C C . LEU A 1 179 ? 4.777 -13.329 2.660 1.00 98.25 179 LEU A C 1
ATOM 1472 O O . LEU A 1 179 ? 4.927 -13.808 3.778 1.00 98.25 179 LEU A O 1
ATOM 1476 N N . ILE A 1 180 ? 3.751 -12.535 2.343 1.00 97.56 180 ILE A N 1
ATOM 1477 C CA . ILE A 1 180 ? 2.703 -12.160 3.297 1.00 97.56 180 ILE A CA 1
ATOM 1478 C C . ILE A 1 180 ? 1.892 -13.387 3.720 1.00 97.56 180 ILE A C 1
ATOM 1480 O O . ILE A 1 180 ? 1.680 -13.580 4.908 1.00 97.56 180 ILE A O 1
ATOM 1484 N N . TYR A 1 181 ? 1.469 -14.232 2.775 1.00 95.94 181 TYR A N 1
ATOM 1485 C CA . TYR A 1 181 ? 0.649 -15.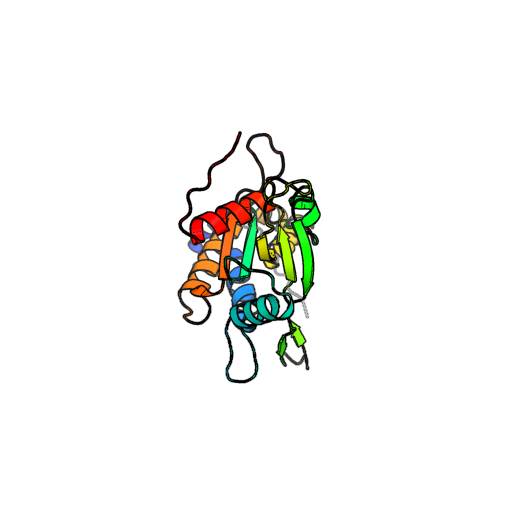415 3.057 1.00 95.94 181 TYR A CA 1
ATOM 1486 C C . TYR A 1 181 ? 1.352 -16.431 3.967 1.00 95.94 181 TYR A C 1
ATOM 1488 O O . TYR A 1 181 ? 0.712 -17.038 4.827 1.00 95.94 181 TYR A O 1
ATOM 1496 N N . ASN A 1 182 ? 2.663 -16.602 3.787 1.00 97.00 182 ASN A N 1
ATOM 1497 C CA . ASN A 1 182 ? 3.473 -17.549 4.551 1.00 97.00 182 ASN A CA 1
ATOM 1498 C C . ASN A 1 182 ? 3.869 -17.042 5.949 1.00 97.00 182 ASN A C 1
ATOM 1500 O O . ASN A 1 182 ? 4.442 -17.810 6.719 1.00 97.00 182 ASN A O 1
ATOM 1504 N N . ASP A 1 183 ? 3.563 -15.789 6.297 1.00 96.50 183 ASP A N 1
ATOM 1505 C CA . ASP A 1 183 ? 3.806 -15.237 7.628 1.00 96.50 183 ASP A CA 1
ATOM 1506 C C . ASP A 1 183 ? 2.488 -15.037 8.384 1.00 96.50 183 ASP A C 1
ATOM 1508 O O . ASP A 1 183 ? 1.661 -14.190 8.037 1.00 96.50 183 ASP A O 1
ATOM 1512 N N . LEU A 1 184 ? 2.300 -15.830 9.441 1.00 94.19 184 LEU A N 1
ATOM 1513 C CA . LEU A 1 184 ? 1.066 -15.859 10.227 1.00 94.19 184 LEU A CA 1
ATOM 1514 C C . LEU A 1 184 ? 0.736 -14.516 10.887 1.00 94.19 184 LEU A C 1
ATOM 1516 O O . LEU A 1 184 ? -0.444 -14.213 11.042 1.00 94.19 184 LEU A O 1
ATOM 1520 N N . ASP A 1 185 ? 1.740 -13.698 11.211 1.00 94.19 185 ASP A N 1
ATOM 1521 C CA . ASP A 1 185 ? 1.525 -12.403 11.862 1.00 94.19 185 ASP A CA 1
ATOM 1522 C C . ASP A 1 185 ? 1.159 -11.302 10.853 1.00 94.19 185 ASP A C 1
ATOM 1524 O O . ASP A 1 185 ? 0.739 -10.212 11.234 1.00 94.19 185 ASP A O 1
ATOM 1528 N N . CYS A 1 186 ? 1.364 -11.548 9.554 1.00 95.00 186 CYS A N 1
ATOM 1529 C CA . CYS A 1 186 ? 1.178 -10.553 8.495 1.00 95.00 186 CYS A CA 1
ATOM 1530 C C . CYS A 1 186 ? 0.008 -10.875 7.558 1.00 95.00 186 CYS A C 1
ATOM 1532 O O . CYS A 1 186 ? -0.609 -9.953 7.017 1.00 95.00 186 CYS A O 1
ATOM 1534 N N . ARG A 1 187 ? -0.300 -12.160 7.336 1.00 92.81 187 ARG A N 1
ATOM 1535 C CA . ARG A 1 187 ? -1.220 -12.599 6.272 1.00 92.81 187 ARG A CA 1
ATOM 1536 C C . ARG A 1 187 ? -2.629 -12.012 6.372 1.00 92.81 187 ARG A C 1
ATOM 1538 O O . ARG A 1 187 ? -3.259 -11.766 5.349 1.00 92.81 187 ARG A O 1
ATOM 1545 N N . ASP A 1 188 ? -3.112 -11.775 7.590 1.00 93.69 188 ASP A N 1
ATOM 1546 C CA . ASP A 1 188 ? -4.497 -11.374 7.846 1.00 93.69 188 ASP A CA 1
ATOM 1547 C C . ASP A 1 188 ? -4.645 -9.877 8.161 1.00 93.69 188 ASP A C 1
ATOM 1549 O O . ASP A 1 188 ? -5.769 -9.389 8.264 1.00 93.69 188 ASP A O 1
ATOM 1553 N N . VAL A 1 189 ? -3.550 -9.113 8.203 1.00 96.25 189 VAL A N 1
ATOM 1554 C CA . VAL A 1 189 ? -3.554 -7.682 8.576 1.00 96.25 189 VAL A CA 1
ATOM 1555 C C . VAL A 1 189 ? -3.249 -6.741 7.401 1.00 96.25 189 VAL A C 1
ATOM 1557 O O . VAL A 1 189 ? -3.256 -5.518 7.539 1.00 96.25 189 VAL A O 1
ATOM 1560 N N . CYS A 1 190 ? -3.012 -7.297 6.211 1.00 96.12 190 CYS A N 1
ATOM 1561 C CA . CYS A 1 190 ? -2.738 -6.556 4.983 1.00 96.12 190 CYS A CA 1
ATOM 1562 C C . CYS A 1 190 ? -3.585 -7.089 3.816 1.00 96.12 190 CYS A C 1
ATOM 1564 O O . CYS A 1 190 ? -3.879 -8.281 3.752 1.00 96.12 190 CYS A O 1
ATOM 1566 N N . GLU A 1 191 ? -3.974 -6.210 2.890 1.00 97.50 191 GLU A N 1
ATOM 1567 C CA . GLU A 1 191 ? -4.641 -6.560 1.633 1.00 97.50 191 GLU A CA 1
ATOM 1568 C C . GLU A 1 191 ? -3.888 -5.951 0.442 1.00 97.50 191 GLU A C 1
ATOM 1570 O O . GLU A 1 191 ? -3.722 -4.733 0.343 1.00 97.50 191 GLU A O 1
ATOM 1575 N N . LEU A 1 192 ? -3.472 -6.794 -0.507 1.00 98.19 192 LEU A N 1
ATOM 1576 C CA . LEU A 1 192 ? -2.840 -6.346 -1.750 1.00 98.19 192 LEU A CA 1
ATOM 1577 C C . LEU A 1 192 ? -3.894 -6.104 -2.840 1.00 98.19 192 LEU A C 1
ATOM 1579 O O . LEU A 1 192 ? -4.558 -7.042 -3.289 1.00 98.19 192 LEU A O 1
ATOM 1583 N N . ILE A 1 193 ? -3.981 -4.876 -3.353 1.00 97.88 193 ILE A N 1
ATOM 1584 C CA . ILE A 1 193 ? -4.834 -4.521 -4.493 1.00 97.88 193 ILE A CA 1
ATOM 1585 C C . ILE A 1 193 ? -3.964 -4.393 -5.745 1.00 97.88 193 ILE A C 1
ATOM 1587 O O . ILE A 1 193 ? -3.387 -3.341 -6.012 1.00 97.88 193 ILE A O 1
ATOM 1591 N N . TYR A 1 194 ? -3.898 -5.465 -6.538 1.00 96.81 194 TYR A N 1
ATOM 1592 C CA . TYR A 1 194 ? -3.302 -5.452 -7.877 1.00 96.81 194 TYR A CA 1
ATOM 1593 C C . TYR A 1 194 ? -4.370 -5.131 -8.927 1.00 96.81 194 TYR A C 1
ATOM 1595 O O . TYR A 1 194 ? -5.329 -5.893 -9.071 1.00 96.81 194 TYR A O 1
ATOM 1603 N N . TYR A 1 195 ? -4.243 -4.000 -9.627 1.00 95.44 195 TYR A N 1
ATOM 1604 C CA . TYR A 1 195 ? -5.311 -3.467 -10.483 1.00 95.44 195 TYR A CA 1
ATOM 1605 C C . TYR A 1 195 ? -4.793 -2.744 -11.730 1.00 95.44 195 TYR A C 1
ATOM 1607 O O . TYR A 1 195 ? -3.698 -2.180 -11.739 1.00 95.44 195 TYR A O 1
ATOM 1615 N N . ASN A 1 196 ? -5.619 -2.746 -12.780 1.00 93.38 196 ASN A N 1
ATOM 1616 C CA . ASN A 1 196 ? -5.422 -1.885 -13.939 1.00 93.38 196 ASN A CA 1
ATOM 1617 C C . ASN A 1 196 ? -5.894 -0.474 -13.586 1.00 93.38 196 ASN A C 1
ATOM 1619 O O . ASN A 1 196 ? -7.061 -0.281 -13.259 1.00 93.38 196 ASN A O 1
ATOM 1623 N N . ASP A 1 197 ? -4.992 0.494 -13.645 1.00 93.81 197 ASP A N 1
ATOM 1624 C CA . ASP A 1 197 ? -5.241 1.882 -13.272 1.00 93.81 197 ASP A CA 1
ATOM 1625 C C . ASP A 1 197 ? -5.772 2.743 -14.430 1.00 93.81 197 ASP A C 1
ATOM 1627 O O . ASP A 1 197 ? -5.960 3.949 -14.266 1.00 93.81 197 ASP A O 1
ATOM 1631 N N . TYR A 1 198 ? -6.078 2.115 -15.572 1.00 94.00 198 TYR A N 1
ATOM 1632 C CA . TYR A 1 198 ? -6.723 2.736 -16.726 1.00 94.00 198 TYR A CA 1
ATOM 1633 C C . TYR A 1 198 ? -7.970 1.967 -17.176 1.00 94.00 198 TYR A C 1
ATOM 1635 O O . TYR A 1 198 ? -7.967 0.737 -17.282 1.00 94.00 198 TYR A O 1
ATOM 1643 N N . ASN A 1 199 ? -9.020 2.716 -17.495 1.00 90.75 199 ASN A N 1
ATOM 1644 C CA . ASN A 1 199 ? -10.221 2.235 -18.161 1.00 90.75 199 ASN A CA 1
ATOM 1645 C C . ASN A 1 199 ? -9.938 1.903 -19.635 1.00 90.75 199 ASN A C 1
ATOM 1647 O O . ASN A 1 199 ? -8.905 2.272 -20.198 1.00 90.75 199 ASN A O 1
ATOM 1651 N N . SER A 1 200 ? -10.883 1.217 -20.284 1.00 91.12 200 SER A N 1
ATOM 1652 C CA . SER A 1 200 ? -10.768 0.852 -21.707 1.00 91.12 200 SER A CA 1
ATOM 1653 C C . SER A 1 200 ? -10.663 2.053 -22.658 1.00 91.12 200 SER A C 1
ATOM 1655 O O . SER A 1 200 ? -10.104 1.922 -23.743 1.00 91.12 200 SER A O 1
ATOM 1657 N N . ASP A 1 201 ? -11.142 3.222 -22.232 1.00 93.12 201 ASP A N 1
ATOM 1658 C CA . ASP A 1 201 ? -11.065 4.495 -22.955 1.00 93.12 201 ASP A CA 1
ATOM 1659 C C . ASP A 1 201 ? -9.761 5.278 -22.684 1.00 93.12 201 ASP A C 1
ATOM 1661 O O . ASP A 1 201 ? -9.571 6.373 -23.210 1.00 93.12 201 ASP A O 1
ATOM 1665 N N . GLY A 1 202 ? -8.852 4.730 -21.869 1.00 91.56 202 GLY A N 1
ATOM 1666 C CA . GLY A 1 202 ? -7.586 5.363 -21.502 1.00 91.56 202 GLY A CA 1
ATOM 1667 C C . GLY A 1 202 ? -7.691 6.409 -20.388 1.00 91.56 202 GLY A C 1
ATOM 1668 O O . GLY A 1 202 ? -6.679 7.022 -20.044 1.00 91.56 202 GLY A O 1
ATOM 1669 N N . THR A 1 203 ? -8.867 6.613 -19.792 1.00 92.25 203 THR A N 1
ATOM 1670 C CA . THR A 1 203 ? -9.007 7.436 -18.582 1.00 92.25 203 THR A CA 1
ATOM 1671 C C . THR A 1 203 ? -8.480 6.691 -17.357 1.00 92.25 203 THR A C 1
ATOM 1673 O O . THR A 1 203 ? -8.445 5.461 -17.333 1.00 92.25 203 THR A O 1
ATOM 1676 N N . LYS A 1 204 ? -8.037 7.422 -16.327 1.00 92.00 204 LYS A N 1
ATOM 1677 C CA . LYS A 1 204 ? -7.602 6.795 -15.073 1.00 92.00 204 LYS A CA 1
ATOM 1678 C C . LYS A 1 204 ? -8.797 6.232 -14.310 1.00 92.00 204 LYS A C 1
ATOM 1680 O O . LYS A 1 204 ? -9.851 6.856 -14.241 1.00 92.00 204 LYS A O 1
ATOM 1685 N N . VAL A 1 205 ? -8.608 5.069 -13.700 1.00 94.31 205 VAL A N 1
ATOM 1686 C CA . VAL A 1 205 ? -9.596 4.486 -12.788 1.00 94.31 205 VAL A CA 1
ATOM 1687 C C . VAL A 1 205 ? -9.652 5.313 -11.502 1.00 94.31 205 VAL A C 1
ATOM 1689 O O . VAL A 1 205 ? -8.614 5.696 -10.961 1.00 94.31 205 VAL A O 1
ATOM 1692 N N . ASN A 1 206 ? -10.858 5.554 -10.984 1.00 95.94 206 ASN A N 1
ATOM 1693 C CA . ASN A 1 206 ? -11.036 6.174 -9.677 1.00 95.94 206 ASN A CA 1
ATOM 1694 C C . ASN A 1 206 ? -10.588 5.205 -8.573 1.00 95.94 206 ASN A C 1
ATOM 1696 O O . ASN A 1 206 ? -11.210 4.167 -8.333 1.00 95.94 206 ASN A O 1
ATOM 1700 N N . ILE A 1 207 ? -9.514 5.554 -7.865 1.00 96.62 207 ILE A N 1
ATOM 1701 C CA . ILE A 1 207 ? -8.944 4.672 -6.841 1.00 96.62 207 ILE A CA 1
ATOM 1702 C C . ILE A 1 207 ? -9.892 4.430 -5.656 1.00 96.62 207 ILE A C 1
ATOM 1704 O O . ILE A 1 207 ? -9.842 3.365 -5.039 1.00 96.62 207 ILE A O 1
ATOM 1708 N N . ALA A 1 208 ? -10.799 5.370 -5.375 1.00 97.44 208 ALA A N 1
ATOM 1709 C CA . ALA A 1 208 ? -11.801 5.222 -4.326 1.00 97.44 208 ALA A CA 1
ATOM 1710 C C . ALA A 1 208 ? -12.732 4.046 -4.605 1.00 97.44 208 ALA A C 1
ATOM 1712 O O . ALA A 1 208 ? -12.984 3.230 -3.723 1.00 97.44 208 ALA A O 1
ATOM 1713 N N . GLU A 1 209 ? -13.200 3.926 -5.845 1.00 96.81 209 GLU A N 1
ATOM 1714 C CA . GLU A 1 209 ? -14.096 2.848 -6.263 1.00 96.81 209 GLU A CA 1
ATOM 1715 C C . GLU A 1 209 ? -13.400 1.489 -6.181 1.00 96.81 209 GLU A C 1
ATOM 1717 O O . GLU A 1 209 ? -13.984 0.517 -5.703 1.00 96.81 209 GLU A O 1
ATOM 1722 N N . VAL A 1 210 ? -12.121 1.423 -6.565 1.00 97.31 210 VAL A N 1
ATOM 1723 C CA . VAL A 1 210 ? -11.308 0.201 -6.455 1.00 97.31 210 VAL A CA 1
ATOM 1724 C C . VAL A 1 210 ? -11.211 -0.264 -5.000 1.00 97.31 210 VAL A C 1
ATOM 1726 O O . VAL A 1 210 ? -11.400 -1.452 -4.718 1.00 97.31 210 VAL A O 1
ATOM 1729 N N . ILE A 1 211 ? -10.945 0.659 -4.071 1.00 97.94 211 ILE A N 1
ATOM 1730 C CA . ILE A 1 211 ? -10.833 0.356 -2.640 1.00 97.94 211 ILE A CA 1
ATOM 1731 C C . ILE A 1 211 ? -12.198 -0.031 -2.060 1.00 97.94 211 ILE A C 1
ATOM 1733 O O . ILE A 1 211 ? -12.303 -1.065 -1.402 1.00 97.94 211 ILE A O 1
ATOM 1737 N N . LEU A 1 212 ? -13.259 0.731 -2.345 1.00 97.38 212 LEU A N 1
ATOM 1738 C CA . LEU A 1 212 ? -14.620 0.442 -1.873 1.00 97.38 212 LEU A CA 1
ATOM 1739 C C . LEU A 1 212 ? -15.119 -0.920 -2.362 1.00 97.38 212 LEU A C 1
ATOM 1741 O O . LEU A 1 212 ? -15.667 -1.697 -1.580 1.00 97.38 212 LEU A O 1
ATOM 1745 N N . LYS A 1 213 ? -14.870 -1.256 -3.632 1.00 96.31 213 LYS A N 1
ATOM 1746 C CA . LYS A 1 213 ? -15.190 -2.573 -4.190 1.00 96.31 213 LYS A CA 1
ATOM 1747 C C . LYS A 1 213 ? -14.454 -3.681 -3.446 1.00 96.31 213 LYS A C 1
ATOM 1749 O O . LYS A 1 213 ? -15.058 -4.699 -3.110 1.00 96.31 213 LYS A O 1
ATOM 1754 N N . ARG A 1 214 ? -13.164 -3.484 -3.145 1.00 96.88 214 ARG A N 1
ATOM 1755 C CA . ARG A 1 214 ? -12.383 -4.453 -2.368 1.00 96.88 214 ARG A CA 1
ATOM 1756 C C . ARG A 1 214 ? -12.921 -4.612 -0.946 1.00 96.88 214 ARG A C 1
ATOM 1758 O O . ARG A 1 214 ? -13.068 -5.743 -0.494 1.00 96.88 214 ARG A O 1
ATOM 1765 N N . ILE A 1 215 ? -13.252 -3.513 -0.270 1.00 96.69 215 ILE A N 1
ATOM 1766 C CA . ILE A 1 215 ? -13.881 -3.526 1.059 1.00 96.69 215 ILE A CA 1
ATOM 1767 C C . ILE A 1 215 ? -15.191 -4.321 1.014 1.00 96.69 215 ILE A C 1
ATOM 1769 O O . ILE A 1 215 ? -15.395 -5.201 1.846 1.00 96.69 215 ILE A O 1
ATOM 1773 N N . SER A 1 216 ? -16.044 -4.078 0.014 1.00 95.31 216 SER A N 1
ATOM 1774 C CA . SER A 1 216 ? -17.294 -4.825 -0.182 1.00 95.31 216 SER A CA 1
ATOM 1775 C C . SER A 1 216 ? -17.049 -6.328 -0.316 1.00 95.31 216 SER A C 1
ATOM 1777 O O . SER A 1 216 ? -17.690 -7.116 0.374 1.00 95.31 216 SER A O 1
ATOM 1779 N N . THR A 1 217 ? -16.076 -6.730 -1.143 1.00 94.75 217 THR A N 1
ATOM 1780 C CA . THR A 1 217 ? -15.689 -8.141 -1.300 1.00 94.75 217 THR A CA 1
ATOM 1781 C C . THR A 1 217 ? -15.221 -8.759 0.019 1.00 94.75 217 THR A C 1
ATOM 1783 O O . THR A 1 217 ? -15.651 -9.857 0.356 1.00 94.75 217 THR A O 1
ATOM 1786 N N . LEU A 1 218 ? -14.383 -8.059 0.791 1.00 93.94 218 LEU A N 1
ATOM 1787 C CA . LEU A 1 218 ? -13.882 -8.551 2.082 1.00 93.94 218 LEU A CA 1
ATOM 1788 C C . LEU A 1 218 ? -14.986 -8.670 3.144 1.00 93.94 218 LEU A C 1
ATOM 1790 O O . LEU A 1 218 ? -14.912 -9.545 4.001 1.00 93.94 218 LEU A O 1
ATOM 1794 N N . LYS A 1 219 ? -16.024 -7.831 3.067 1.00 93.00 219 LYS A N 1
ATOM 1795 C CA . LYS A 1 219 ? -17.217 -7.899 3.928 1.00 93.00 219 LYS A CA 1
ATOM 1796 C C . LYS A 1 219 ? -18.213 -8.982 3.492 1.00 93.00 219 LYS A C 1
ATOM 1798 O O . LYS A 1 219 ? -19.213 -9.178 4.175 1.00 93.00 219 LYS A O 1
ATOM 1803 N N . GLY A 1 220 ? -17.981 -9.654 2.361 1.00 87.00 220 GLY A N 1
ATOM 1804 C CA . GLY A 1 220 ? -18.935 -10.601 1.779 1.00 87.00 220 GLY A CA 1
ATOM 1805 C C . GLY A 1 220 ? -20.205 -9.938 1.231 1.00 87.00 220 GLY A C 1
ATOM 1806 O O . GLY A 1 220 ? -21.250 -10.577 1.186 1.00 87.00 220 GLY A O 1
ATOM 1807 N N . LEU A 1 221 ? -20.136 -8.660 0.845 1.00 72.75 221 LEU A N 1
ATOM 1808 C CA . LEU A 1 221 ? -21.259 -7.896 0.298 1.00 72.75 221 LEU A CA 1
ATOM 1809 C C . LEU A 1 221 ? -21.190 -7.855 -1.236 1.00 72.75 221 LEU A C 1
ATOM 1811 O O . LEU A 1 221 ? -20.125 -7.579 -1.802 1.00 72.75 221 LEU A O 1
ATOM 1815 N N . GLU A 1 222 ? -22.325 -8.064 -1.911 1.00 54.84 222 GLU A N 1
ATOM 1816 C CA . GLU A 1 222 ? -22.449 -7.810 -3.352 1.00 54.84 222 GLU A CA 1
ATOM 1817 C C . GLU A 1 222 ? -22.335 -6.303 -3.629 1.00 54.84 222 GLU A C 1
ATOM 1819 O O . GLU A 1 222 ? -23.080 -5.495 -3.078 1.00 54.84 222 GLU A O 1
ATOM 1824 N N . TYR A 1 223 ? -21.377 -5.912 -4.474 1.00 48.91 223 TYR A N 1
ATOM 1825 C CA . TYR A 1 223 ? -21.198 -4.517 -4.873 1.00 48.91 223 TYR A CA 1
ATOM 1826 C C . TYR A 1 223 ? -22.150 -4.199 -6.029 1.00 48.91 223 TYR A C 1
ATOM 1828 O O . TYR A 1 223 ? -21.876 -4.558 -7.176 1.00 48.91 223 TYR A O 1
ATOM 1836 N N . THR A 1 224 ? -23.275 -3.549 -5.739 1.00 41.09 224 THR A N 1
ATOM 1837 C CA . THR A 1 224 ? -24.205 -3.075 -6.771 1.00 41.09 224 THR A CA 1
ATOM 1838 C C . THR A 1 224 ? -23.722 -1.740 -7.329 1.00 41.09 224 THR A C 1
ATOM 1840 O O . THR A 1 224 ? -23.710 -0.740 -6.610 1.00 41.09 224 THR A O 1
ATOM 1843 N N . TYR A 1 225 ? -23.346 -1.718 -8.610 1.00 40.16 225 TYR A N 1
ATOM 1844 C CA . TYR A 1 225 ? -23.268 -0.473 -9.373 1.00 40.16 225 TYR A CA 1
ATOM 1845 C C . TYR A 1 225 ? -24.683 0.102 -9.491 1.00 40.16 225 TYR A C 1
ATOM 1847 O O . TYR A 1 225 ? -25.611 -0.612 -9.869 1.00 40.16 225 TYR A O 1
ATOM 1855 N N . THR A 1 226 ? -24.857 1.374 -9.157 1.00 38.97 226 THR A N 1
ATOM 1856 C CA . THR A 1 226 ? -25.940 2.165 -9.745 1.00 38.97 226 THR A CA 1
ATOM 1857 C C . THR A 1 226 ? -25.327 2.900 -10.922 1.00 38.97 226 THR A C 1
ATOM 1859 O O . THR A 1 226 ? -24.445 3.730 -10.698 1.00 38.97 226 THR A O 1
ATOM 1862 N N . ASP A 1 227 ? -25.741 2.504 -12.127 1.00 35.22 227 ASP A N 1
ATOM 1863 C CA . ASP A 1 227 ? -25.423 3.171 -13.396 1.00 35.22 227 ASP A CA 1
ATOM 1864 C C . ASP A 1 227 ? -25.697 4.687 -13.355 1.00 35.22 227 ASP A C 1
ATOM 1866 O O . ASP A 1 227 ? -26.657 5.106 -12.658 1.00 35.22 227 ASP A O 1
#

pLDDT: mean 88.32, std 16.27, range [31.77, 98.62]

Organism: Vespula pensylvanica (NCBI:txid30213)